Protein AF-A0A830GYY0-F1 (afdb_monomer)

Structure (mmCIF, N/CA/C/O backbone):
data_AF-A0A830GYY0-F1
#
_entry.id   AF-A0A830GYY0-F1
#
loop_
_atom_site.group_PDB
_atom_site.id
_atom_site.type_symbol
_atom_site.label_atom_id
_atom_site.label_alt_id
_atom_site.label_comp_id
_atom_site.label_asym_id
_atom_site.label_entity_id
_atom_site.label_seq_id
_atom_site.pdbx_PDB_ins_code
_atom_site.Cartn_x
_atom_site.Cartn_y
_atom_site.Cartn_z
_atom_site.occupancy
_atom_site.B_iso_or_equiv
_atom_site.auth_seq_id
_atom_site.auth_comp_id
_atom_site.auth_asym_id
_atom_site.auth_atom_id
_atom_site.pdbx_PDB_model_num
ATOM 1 N N . MET A 1 1 ? -19.602 16.810 11.989 1.00 78.62 1 MET A N 1
ATOM 2 C CA . MET A 1 1 ? -18.712 15.981 12.843 1.00 78.62 1 MET A CA 1
ATOM 3 C C . MET A 1 1 ? -18.321 14.705 12.093 1.00 78.62 1 MET A C 1
ATOM 5 O O . MET A 1 1 ? -19.197 14.089 11.498 1.00 78.62 1 MET A O 1
ATOM 9 N N . LEU A 1 2 ? -17.038 14.308 12.113 1.00 88.00 2 LEU A N 1
ATOM 10 C CA . LEU A 1 2 ? -16.521 13.123 11.389 1.00 88.00 2 LEU A CA 1
ATOM 11 C C . LEU A 1 2 ? -16.923 11.766 12.008 1.00 88.00 2 LEU A C 1
ATOM 13 O O . LEU A 1 2 ? -16.783 10.723 11.380 1.00 88.00 2 LEU A O 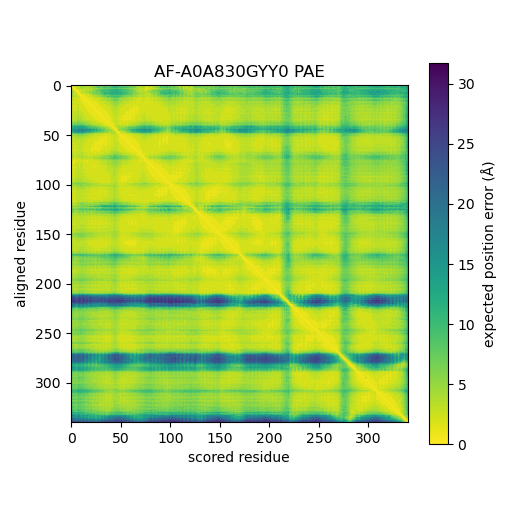1
ATOM 17 N N . GLY A 1 3 ? -17.405 11.768 13.248 1.00 90.06 3 GLY A N 1
ATOM 18 C CA . GLY A 1 3 ? -17.705 10.565 14.022 1.00 90.06 3 GLY A CA 1
ATOM 19 C C . GLY A 1 3 ? -17.609 10.845 15.518 1.00 90.06 3 GLY A C 1
ATOM 20 O O . GLY A 1 3 ? -17.394 11.999 15.911 1.00 90.06 3 GLY A O 1
ATOM 21 N N . LYS A 1 4 ? -17.771 9.797 16.325 1.00 90.62 4 LYS A N 1
ATOM 22 C CA . LYS A 1 4 ? -17.747 9.840 17.797 1.00 90.62 4 LYS A CA 1
ATOM 23 C C . LYS A 1 4 ? -16.980 8.645 18.357 1.00 90.62 4 LYS A C 1
ATOM 25 O O . LYS A 1 4 ? -16.755 7.666 17.638 1.00 90.62 4 LYS A O 1
ATOM 30 N N . SER A 1 5 ? -16.590 8.711 19.627 1.00 87.75 5 SER A N 1
ATOM 31 C CA . SER A 1 5 ? -16.028 7.536 20.297 1.00 87.75 5 SER A CA 1
ATOM 32 C C . SER A 1 5 ? -17.078 6.429 20.415 1.00 87.75 5 SER A C 1
ATOM 34 O O . SER A 1 5 ? -18.283 6.696 20.457 1.00 87.75 5 SER A O 1
ATOM 36 N N . LYS A 1 6 ? -16.640 5.168 20.480 1.00 82.94 6 LYS A N 1
ATOM 37 C CA . LYS A 1 6 ? -17.554 4.033 20.688 1.00 82.94 6 LYS A CA 1
ATOM 38 C C . LYS A 1 6 ? -18.359 4.169 21.987 1.00 82.94 6 LYS A C 1
ATOM 40 O O . LYS A 1 6 ? -19.490 3.710 22.043 1.00 82.94 6 LYS A O 1
ATOM 45 N N . GLN A 1 7 ? -17.775 4.795 23.009 1.00 84.88 7 GLN A N 1
ATOM 46 C CA . GLN A 1 7 ? -18.381 4.978 24.331 1.00 84.88 7 GLN A CA 1
ATOM 47 C C . GLN A 1 7 ? -19.471 6.062 24.338 1.00 84.88 7 GLN A C 1
ATOM 49 O O . GLN A 1 7 ? -20.377 6.012 25.160 1.00 84.88 7 GLN A O 1
ATOM 54 N N . GLU A 1 8 ? -19.412 7.015 23.406 1.00 88.38 8 GLU A N 1
ATOM 55 C CA . GLU A 1 8 ? -20.380 8.114 23.268 1.00 88.38 8 GLU A CA 1
ATOM 56 C C . GLU A 1 8 ? -21.616 7.751 22.430 1.00 88.38 8 GLU A C 1
ATOM 58 O O . GLU A 1 8 ? -22.509 8.584 22.255 1.00 88.38 8 GLU A O 1
ATOM 63 N N . LEU A 1 9 ? -21.657 6.551 21.842 1.00 88.56 9 LEU A N 1
ATOM 64 C CA . LEU A 1 9 ? -22.719 6.138 20.929 1.00 88.56 9 L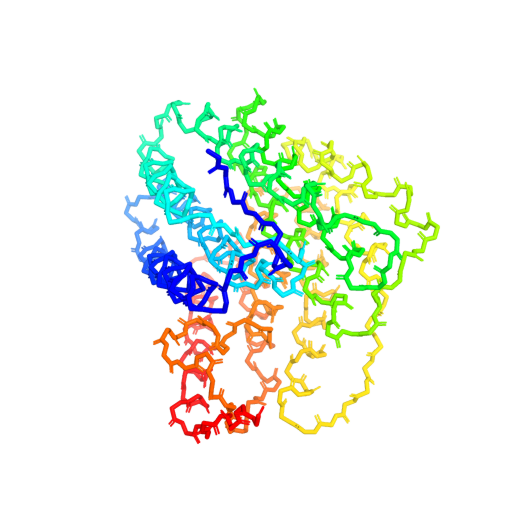EU A CA 1
ATOM 65 C C . LEU A 1 9 ? -23.646 5.108 21.581 1.00 88.56 9 LEU A C 1
ATOM 67 O O . LEU A 1 9 ? -23.166 4.069 22.041 1.00 88.56 9 LEU A O 1
ATOM 71 N N . PRO A 1 10 ? -24.974 5.325 21.542 1.00 91.69 10 PRO A N 1
ATOM 72 C CA . PRO A 1 10 ? -25.933 4.287 21.884 1.00 91.69 10 PRO A CA 1
ATOM 73 C C . PRO A 1 10 ? -25.693 3.015 21.048 1.00 91.69 10 PRO A C 1
ATOM 75 O O . PRO A 1 10 ? -25.370 3.123 19.858 1.00 91.69 10 PRO A O 1
ATOM 78 N N . PRO A 1 11 ? -25.894 1.804 21.607 1.00 89.12 11 PRO A N 1
ATOM 79 C CA . PRO A 1 11 ? -25.612 0.547 20.906 1.00 89.12 11 PRO A CA 1
ATOM 80 C C . PRO A 1 11 ? -26.292 0.420 19.534 1.00 89.12 11 PRO A C 1
ATOM 82 O O . PRO A 1 11 ? -25.682 -0.056 18.576 1.00 89.12 11 PRO A O 1
ATOM 85 N N . MET A 1 12 ? -27.536 0.893 19.417 1.00 89.06 12 MET A N 1
ATOM 86 C CA . MET A 1 12 ? -28.293 0.881 18.161 1.00 89.06 12 MET A CA 1
ATOM 87 C C . MET A 1 12 ? -27.681 1.795 17.092 1.00 89.06 12 MET A C 1
ATOM 89 O O . MET A 1 12 ? -27.550 1.394 15.934 1.00 89.06 12 MET A O 1
ATOM 93 N N . ASP A 1 13 ? -27.250 2.997 17.474 1.00 88.31 13 ASP A N 1
ATOM 94 C CA . ASP A 1 13 ? -26.624 3.948 16.551 1.00 88.31 13 ASP A CA 1
ATOM 95 C C . ASP A 1 13 ? -25.249 3.461 16.103 1.00 88.31 13 ASP A C 1
ATOM 97 O O . ASP A 1 13 ? -24.924 3.518 14.913 1.00 88.31 13 ASP A O 1
ATOM 101 N N . TYR A 1 14 ? -24.471 2.904 17.037 1.00 88.88 14 TYR A N 1
ATOM 102 C CA . TYR A 1 14 ? -23.209 2.242 16.721 1.00 88.88 14 TYR A CA 1
ATOM 103 C C . TYR A 1 14 ? -23.419 1.129 15.690 1.00 88.88 14 TYR A C 1
ATOM 105 O O . TYR A 1 14 ? -22.719 1.090 14.680 1.00 88.88 14 TYR A O 1
ATOM 113 N N . HIS A 1 15 ? -24.411 0.259 15.887 1.00 86.94 15 HIS A N 1
ATOM 114 C CA . HIS A 1 15 ? -24.700 -0.838 14.961 1.00 86.94 15 HIS A CA 1
ATOM 115 C C . HIS A 1 15 ? -25.080 -0.351 13.558 1.00 86.94 15 HIS A C 1
ATOM 117 O O . HIS A 1 15 ? -24.605 -0.886 12.552 1.00 86.94 15 HIS A O 1
ATOM 123 N N . HIS A 1 16 ? -25.902 0.697 13.468 1.00 88.81 16 HIS A N 1
ATOM 124 C CA . HIS A 1 16 ? -26.267 1.301 12.187 1.00 88.81 16 HIS A CA 1
ATOM 125 C C . HIS A 1 16 ? -25.072 1.941 11.475 1.00 88.81 16 HIS A C 1
ATOM 127 O O . HIS A 1 16 ? -24.924 1.766 10.262 1.00 88.81 16 HIS A O 1
ATOM 133 N N . HIS A 1 17 ? -24.224 2.671 12.203 1.00 90.50 17 HIS A N 1
ATOM 134 C CA . HIS A 1 17 ? -23.010 3.266 11.642 1.00 90.50 17 HIS A CA 1
ATOM 135 C C . HIS A 1 17 ? -22.019 2.190 11.199 1.00 90.50 17 HIS A C 1
ATOM 137 O O . HIS A 1 17 ? -21.510 2.263 10.083 1.00 90.50 17 HIS A O 1
ATOM 143 N N . PHE A 1 18 ? -21.839 1.143 12.006 1.00 88.81 18 PHE A N 1
ATOM 144 C CA . PHE A 1 18 ? -20.968 0.015 11.694 1.00 88.81 18 PHE A CA 1
ATOM 145 C C . PHE A 1 18 ? -21.394 -0.681 10.404 1.00 88.81 18 PHE A C 1
ATOM 147 O O . PHE A 1 18 ? -20.598 -0.827 9.480 1.00 88.81 18 PHE A O 1
ATOM 154 N N . ARG A 1 19 ? -22.676 -1.056 10.289 1.00 88.75 19 ARG A N 1
ATOM 155 C CA . ARG A 1 19 ? -23.202 -1.677 9.064 1.00 88.75 19 ARG A CA 1
ATOM 156 C C . ARG A 1 19 ? -22.973 -0.793 7.842 1.00 88.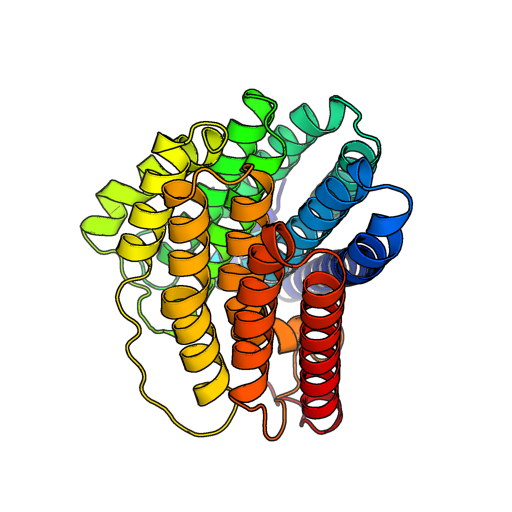75 19 ARG A C 1
ATOM 158 O O . ARG A 1 19 ? -22.571 -1.301 6.799 1.00 88.75 19 ARG A O 1
ATOM 165 N N . PHE A 1 20 ? -23.219 0.510 7.964 1.00 90.94 20 PHE A N 1
ATOM 166 C CA . PHE A 1 20 ? -23.038 1.449 6.861 1.00 90.94 20 PHE A CA 1
ATOM 167 C C . PHE A 1 20 ? -21.568 1.565 6.434 1.00 90.94 20 PHE A C 1
ATOM 169 O O . PHE A 1 20 ? -21.253 1.416 5.256 1.00 90.94 20 PHE A O 1
ATOM 176 N N . GLN A 1 21 ? -20.663 1.748 7.392 1.00 91.00 21 GLN A N 1
ATOM 177 C CA . GLN A 1 21 ? -19.219 1.787 7.171 1.00 91.00 21 GLN A CA 1
ATOM 178 C C . GLN A 1 21 ? -18.718 0.498 6.497 1.00 91.00 21 GLN A C 1
ATOM 180 O O . GLN A 1 21 ? -17.964 0.575 5.529 1.00 91.00 21 GLN A O 1
ATOM 185 N N . ILE A 1 22 ? -19.188 -0.678 6.929 1.00 88.94 22 ILE A N 1
ATOM 186 C CA . ILE A 1 22 ? -18.853 -1.957 6.283 1.00 88.94 22 ILE A CA 1
ATOM 187 C C . ILE A 1 22 ? -19.336 -1.999 4.828 1.00 88.94 22 ILE A C 1
ATOM 189 O O . ILE A 1 22 ? -18.598 -2.463 3.961 1.00 88.94 22 ILE A O 1
ATOM 193 N N . ARG A 1 23 ? -20.540 -1.497 4.522 1.00 89.62 23 ARG A N 1
ATOM 194 C CA . ARG A 1 23 ? -21.036 -1.420 3.134 1.00 89.62 23 ARG A CA 1
ATOM 195 C C . ARG A 1 23 ? -20.172 -0.507 2.269 1.00 89.62 23 ARG A C 1
ATOM 197 O O . ARG A 1 23 ? -19.865 -0.867 1.137 1.00 89.62 23 ARG A O 1
ATOM 204 N N . VAL A 1 24 ? -19.747 0.631 2.811 1.00 91.75 24 VAL A N 1
ATOM 205 C CA . VAL A 1 24 ? -18.837 1.556 2.125 1.00 91.75 24 VAL A CA 1
ATOM 206 C C . VAL A 1 24 ? -17.487 0.892 1.845 1.00 91.75 24 VAL A C 1
ATOM 208 O O . VAL A 1 24 ? -17.019 0.922 0.708 1.00 91.75 24 VAL A O 1
ATOM 211 N N . SER A 1 25 ? -16.903 0.210 2.833 1.00 91.56 25 SER A N 1
ATOM 212 C CA . SER A 1 25 ? -15.684 -0.580 2.635 1.00 91.56 25 SER A CA 1
ATOM 213 C C . SER A 1 25 ? -15.851 -1.651 1.559 1.00 91.56 25 SER A C 1
ATOM 215 O O . SER A 1 25 ? -14.988 -1.789 0.701 1.00 91.56 25 SER A O 1
ATOM 217 N N . GLN A 1 26 ? -16.964 -2.390 1.565 1.00 87.81 26 GLN A N 1
ATOM 218 C CA . GLN A 1 26 ? -17.245 -3.404 0.544 1.00 87.81 26 GLN A CA 1
ATOM 219 C C . GLN A 1 26 ? -17.333 -2.802 -0.861 1.00 87.81 26 GLN A C 1
ATOM 221 O O . GLN A 1 26 ? -16.826 -3.407 -1.800 1.00 87.81 26 GLN A O 1
ATOM 226 N N . ALA A 1 27 ? -17.937 -1.621 -1.013 1.00 90.06 27 ALA A N 1
ATOM 227 C CA . ALA A 1 27 ? -17.993 -0.928 -2.298 1.00 90.06 27 ALA A CA 1
ATOM 228 C C . ALA A 1 27 ? -16.588 -0.550 -2.798 1.00 90.06 27 ALA A C 1
ATOM 230 O O . ALA A 1 27 ? -16.261 -0.826 -3.949 1.00 90.06 27 ALA A O 1
ATOM 231 N N . MET A 1 28 ? -15.733 -0.002 -1.926 1.00 92.69 28 MET A N 1
ATOM 232 C CA . MET A 1 28 ? -14.336 0.305 -2.268 1.00 92.69 28 MET A CA 1
ATOM 233 C C . MET A 1 28 ? -13.558 -0.947 -2.684 1.00 92.69 28 MET A C 1
ATOM 235 O O . MET A 1 28 ? -12.830 -0.909 -3.670 1.00 92.69 28 MET A O 1
ATOM 239 N N . LEU A 1 29 ? -13.749 -2.061 -1.971 1.00 89.44 29 LEU A N 1
ATOM 240 C CA . LEU A 1 29 ? -13.106 -3.340 -2.285 1.00 89.44 29 LEU A CA 1
ATOM 241 C C . LEU A 1 29 ? -13.572 -3.902 -3.633 1.00 89.44 29 LEU A C 1
ATOM 243 O O . LEU A 1 29 ? -12.736 -4.338 -4.419 1.00 89.44 29 LEU A O 1
ATOM 247 N N . TRP A 1 30 ? -14.876 -3.861 -3.928 1.00 86.50 30 TRP A N 1
ATOM 248 C CA . TRP A 1 30 ? -15.417 -4.302 -5.220 1.00 86.50 30 TRP A CA 1
ATOM 249 C C . TRP A 1 30 ? -14.863 -3.490 -6.384 1.00 86.50 30 TRP A C 1
ATOM 251 O O . TRP A 1 30 ? -14.464 -4.056 -7.399 1.00 86.50 30 TRP A O 1
ATOM 261 N N . ILE A 1 31 ? -14.831 -2.168 -6.231 1.00 91.50 31 ILE A N 1
ATOM 262 C CA . ILE A 1 31 ? -14.324 -1.275 -7.271 1.00 91.50 31 ILE A CA 1
ATOM 263 C C . ILE A 1 31 ? -12.816 -1.480 -7.429 1.00 91.50 31 ILE A C 1
ATOM 265 O O . ILE A 1 31 ? -12.348 -1.651 -8.549 1.00 91.50 31 ILE A O 1
ATOM 269 N N . GLY A 1 32 ? -12.065 -1.565 -6.327 1.00 92.06 32 GLY A N 1
ATOM 270 C CA . GLY A 1 32 ? -10.637 -1.878 -6.359 1.00 92.06 32 GLY A CA 1
ATOM 271 C C . GLY A 1 32 ? -10.340 -3.206 -7.064 1.00 92.06 32 GLY A C 1
ATOM 272 O O . GLY A 1 32 ? -9.454 -3.258 -7.911 1.00 92.06 32 GLY A O 1
ATOM 273 N N . LEU A 1 33 ? -11.123 -4.257 -6.794 1.00 87.19 33 LEU A N 1
ATOM 274 C CA . LEU A 1 33 ? -11.011 -5.543 -7.488 1.00 87.19 33 LEU A CA 1
ATOM 275 C C . LEU A 1 33 ? -11.301 -5.415 -8.989 1.00 87.19 33 LEU A C 1
ATOM 277 O O . LEU A 1 33 ? -10.544 -5.944 -9.800 1.00 87.19 33 LEU A O 1
ATOM 281 N N . ALA A 1 34 ? -12.370 -4.709 -9.365 1.00 89.19 34 ALA A N 1
ATOM 282 C CA . ALA A 1 34 ? -12.704 -4.487 -10.768 1.00 89.19 34 ALA A CA 1
ATOM 283 C C . ALA A 1 34 ? -11.560 -3.766 -11.497 1.00 89.19 34 ALA A C 1
ATOM 285 O O . ALA A 1 34 ? -11.131 -4.213 -12.559 1.00 89.19 34 ALA A O 1
ATOM 286 N N . LEU A 1 35 ? -10.997 -2.716 -10.892 1.00 92.62 35 LEU A N 1
ATOM 287 C CA . LEU A 1 35 ? -9.849 -1.992 -11.441 1.00 92.62 35 LEU A CA 1
ATOM 288 C C . LEU A 1 35 ? -8.585 -2.864 -11.511 1.00 92.62 35 LEU A C 1
ATOM 290 O O . LEU A 1 35 ? -7.849 -2.771 -12.487 1.00 92.62 35 LEU A O 1
ATOM 294 N N . ALA A 1 36 ? -8.349 -3.751 -10.540 1.00 88.81 36 ALA A N 1
ATOM 295 C CA . ALA A 1 36 ? -7.215 -4.680 -10.563 1.00 88.81 36 ALA A CA 1
ATOM 296 C C . ALA A 1 36 ? -7.312 -5.734 -11.683 1.00 88.81 36 ALA A C 1
ATOM 298 O O . ALA A 1 36 ? -6.286 -6.252 -12.118 1.00 88.81 36 ALA A O 1
ATOM 299 N N . ILE A 1 37 ? -8.524 -6.050 -12.156 1.00 84.75 37 ILE A N 1
ATOM 300 C CA . ILE A 1 37 ? -8.760 -6.935 -13.311 1.00 84.75 37 ILE A CA 1
ATOM 301 C C . ILE A 1 37 ? -8.665 -6.147 -14.623 1.00 84.75 37 ILE A C 1
ATOM 303 O O . ILE A 1 37 ? -8.039 -6.600 -15.581 1.00 84.75 37 ILE A O 1
ATOM 307 N N . ILE A 1 38 ? -9.278 -4.963 -14.664 1.00 87.44 38 ILE A N 1
ATOM 308 C CA . ILE A 1 38 ? -9.330 -4.104 -15.852 1.00 87.44 38 ILE A CA 1
ATOM 309 C C . ILE A 1 38 ? -7.943 -3.539 -16.185 1.00 87.44 38 ILE A C 1
ATOM 311 O O . ILE A 1 38 ? -7.554 -3.532 -17.348 1.00 87.44 38 ILE A O 1
ATOM 315 N N . GLY A 1 39 ? -7.172 -3.107 -15.185 1.00 88.88 39 GLY A N 1
ATOM 316 C CA . GLY A 1 39 ? -5.868 -2.468 -15.368 1.00 88.88 39 GLY A CA 1
ATOM 317 C C . GLY A 1 39 ? -4.899 -3.289 -16.227 1.00 88.88 39 GLY A C 1
ATOM 318 O O . GLY A 1 39 ? -4.386 -2.753 -17.213 1.00 88.88 39 GLY A O 1
ATOM 319 N N . PRO A 1 40 ? -4.639 -4.573 -15.920 1.00 83.38 40 PRO A N 1
ATOM 320 C CA . PRO A 1 40 ? -3.810 -5.436 -16.758 1.00 83.38 40 PRO A CA 1
ATOM 321 C C . PRO A 1 40 ? -4.440 -5.710 -18.128 1.00 83.38 40 PRO A C 1
ATOM 323 O O . PRO A 1 40 ? -3.740 -5.663 -19.130 1.00 83.38 40 PRO A O 1
ATOM 326 N N . ALA A 1 41 ? -5.760 -5.916 -18.206 1.00 82.00 41 ALA A N 1
ATOM 327 C CA . ALA A 1 41 ? -6.448 -6.144 -19.483 1.00 82.00 41 ALA A CA 1
ATOM 328 C C . ALA A 1 41 ? -6.363 -4.934 -20.436 1.00 82.00 41 ALA A C 1
ATOM 330 O O . ALA A 1 41 ? -6.354 -5.097 -21.654 1.00 82.00 41 ALA A O 1
ATOM 331 N N . MET A 1 42 ? -6.269 -3.719 -19.888 1.00 80.00 42 MET A N 1
ATOM 332 C CA . MET A 1 42 ? -6.099 -2.482 -20.652 1.00 80.00 42 MET A CA 1
ATOM 333 C C . MET A 1 42 ? -4.650 -2.207 -21.065 1.00 80.00 42 MET A C 1
ATOM 335 O O . MET A 1 42 ? -4.433 -1.374 -21.946 1.00 80.00 42 MET A O 1
ATOM 339 N N . SER A 1 43 ? -3.651 -2.860 -20.460 1.00 78.88 43 SER A N 1
ATOM 340 C CA . SER A 1 43 ? -2.241 -2.524 -20.694 1.00 78.88 43 SER A CA 1
ATOM 341 C C . SER A 1 43 ? -1.776 -2.633 -22.155 1.00 78.88 43 SER A C 1
ATOM 343 O O . SER A 1 43 ? -0.963 -1.789 -22.535 1.00 78.88 43 SER A O 1
ATOM 345 N N . PRO A 1 44 ? -2.274 -3.572 -22.993 1.00 73.62 44 PRO A N 1
ATOM 346 C CA . PRO A 1 44 ? -1.886 -3.643 -24.406 1.00 73.62 44 PRO A CA 1
ATOM 347 C C . PRO A 1 44 ? -2.371 -2.447 -25.234 1.00 73.62 44 PRO A C 1
ATOM 349 O O . PRO A 1 44 ? -1.775 -2.120 -26.253 1.00 73.62 44 PRO A O 1
ATOM 352 N N . PHE A 1 45 ? -3.450 -1.790 -24.799 1.00 75.38 45 PHE A N 1
ATOM 353 C CA . PHE A 1 45 ? -4.119 -0.731 -25.559 1.00 75.38 45 PHE A CA 1
ATOM 354 C C . PHE A 1 45 ? -3.844 0.665 -24.983 1.00 75.38 45 PHE A C 1
ATOM 356 O O . PHE A 1 45 ? -3.777 1.640 -25.726 1.00 75.38 45 PHE A O 1
ATOM 363 N N . PHE A 1 46 ? -3.661 0.771 -23.660 1.00 80.25 46 PHE A N 1
ATOM 364 C CA . PHE A 1 46 ? -3.531 2.039 -22.937 1.00 80.25 46 PHE A CA 1
ATOM 365 C C . PHE A 1 46 ? -2.500 1.945 -21.803 1.00 80.25 46 PHE A C 1
ATOM 367 O O . PHE A 1 46 ? -2.833 2.045 -20.618 1.00 80.25 46 PHE A O 1
ATOM 374 N N . TYR A 1 47 ? -1.221 1.793 -22.157 1.00 71.94 47 TYR A N 1
ATOM 375 C CA . TYR A 1 47 ? -0.126 1.659 -21.183 1.00 71.94 47 TYR A CA 1
ATOM 376 C C . TYR A 1 47 ? -0.069 2.810 -20.160 1.00 71.94 47 TYR A C 1
ATOM 378 O O . TYR A 1 47 ? 0.173 2.583 -18.975 1.00 71.94 47 TYR A O 1
ATOM 386 N N . ALA A 1 48 ? -0.358 4.043 -20.590 1.00 72.50 48 ALA A N 1
ATOM 387 C CA . ALA A 1 48 ? -0.374 5.213 -19.708 1.00 72.50 48 ALA A CA 1
ATOM 388 C C . ALA A 1 48 ? -1.455 5.125 -18.612 1.00 72.50 48 ALA A C 1
ATOM 390 O O . ALA A 1 48 ? -1.239 5.584 -17.492 1.00 72.50 48 ALA A O 1
ATOM 391 N N . VAL A 1 49 ? -2.597 4.498 -18.911 1.00 85.69 49 VAL A N 1
ATOM 392 C CA . VAL A 1 49 ? -3.745 4.390 -17.995 1.00 85.69 49 VAL A CA 1
ATOM 393 C C . VAL A 1 49 ? -3.607 3.186 -17.062 1.00 85.69 49 VAL A C 1
ATOM 395 O O . VAL A 1 49 ? -4.100 3.231 -15.933 1.00 85.69 49 VAL A O 1
ATOM 398 N N . HIS A 1 50 ? -2.891 2.135 -17.484 1.00 89.62 50 HIS A N 1
ATOM 399 C CA . HIS A 1 50 ? -2.622 0.944 -16.671 1.00 89.62 50 HIS A CA 1
ATOM 400 C C . HIS A 1 50 ? -2.079 1.307 -15.282 1.00 89.62 50 HIS A C 1
ATOM 402 O O . HIS A 1 50 ? -2.640 0.895 -14.268 1.00 89.62 50 HIS A O 1
ATOM 408 N N . GLY A 1 51 ? -1.030 2.133 -15.232 1.00 88.94 51 GLY A N 1
ATOM 409 C CA . GLY A 1 51 ? -0.386 2.550 -13.987 1.00 88.94 51 GLY A CA 1
ATOM 410 C C . GLY A 1 51 ? -1.338 3.210 -12.994 1.00 88.94 51 GLY A C 1
ATOM 411 O O . GLY A 1 51 ? -1.468 2.766 -11.853 1.00 88.94 51 GLY A O 1
ATOM 412 N N . SER A 1 52 ? -2.046 4.238 -13.458 1.00 92.44 52 SER A N 1
ATOM 413 C CA . SER A 1 52 ? -3.037 4.975 -12.670 1.00 92.44 52 SER A CA 1
ATOM 414 C C . SER A 1 52 ? -4.198 4.089 -12.220 1.00 92.44 52 SER A C 1
ATOM 416 O O . SER A 1 52 ? -4.667 4.214 -11.090 1.00 92.44 52 SER A O 1
ATOM 418 N N . THR A 1 53 ? -4.627 3.153 -13.070 1.00 94.38 53 THR A N 1
ATOM 419 C CA . THR A 1 53 ? -5.687 2.185 -12.750 1.00 94.38 53 THR A CA 1
ATOM 420 C C . THR A 1 53 ? -5.247 1.230 -11.644 1.00 94.38 53 THR A C 1
ATOM 422 O O . THR A 1 53 ? -5.988 1.022 -10.684 1.00 94.38 53 THR A O 1
ATOM 425 N N . MET A 1 54 ? -4.026 0.692 -11.727 1.00 93.31 54 MET A N 1
ATOM 426 C CA . MET A 1 54 ? -3.477 -0.202 -10.704 1.00 93.31 54 MET A CA 1
ATOM 427 C C . MET A 1 54 ? -3.238 0.521 -9.375 1.00 93.31 54 MET A C 1
ATOM 429 O O . MET A 1 54 ? -3.525 -0.039 -8.319 1.00 93.31 54 MET A O 1
ATOM 433 N N . LEU A 1 55 ? -2.769 1.772 -9.401 1.00 94.25 55 LEU A N 1
ATOM 434 C CA . LEU A 1 55 ? -2.634 2.588 -8.190 1.00 94.25 55 LEU A CA 1
ATOM 435 C C . LEU A 1 55 ? -3.994 2.865 -7.545 1.00 94.25 55 LEU A C 1
ATOM 437 O O . LEU A 1 55 ? -4.155 2.637 -6.348 1.00 94.25 55 LEU A O 1
ATOM 441 N N . ALA A 1 56 ? -4.995 3.272 -8.333 1.00 95.69 56 ALA A N 1
ATOM 442 C CA . ALA A 1 56 ? -6.355 3.453 -7.834 1.00 95.69 56 ALA A CA 1
ATOM 443 C C . ALA A 1 56 ? -6.912 2.152 -7.236 1.00 95.69 56 ALA A C 1
ATOM 445 O O . ALA A 1 56 ? -7.489 2.178 -6.148 1.00 95.69 56 ALA A O 1
ATOM 446 N N . ALA A 1 57 ? -6.683 1.012 -7.896 1.00 94.38 57 ALA A N 1
ATOM 447 C CA . ALA A 1 57 ? -7.079 -0.303 -7.405 1.00 94.38 57 ALA A CA 1
ATOM 448 C C . ALA A 1 57 ? -6.466 -0.616 -6.031 1.00 94.38 57 ALA A C 1
ATOM 450 O O . ALA A 1 57 ? -7.193 -0.961 -5.097 1.00 94.38 57 ALA A O 1
ATOM 451 N N . LEU A 1 58 ? -5.146 -0.454 -5.889 1.00 93.88 58 LEU A N 1
ATOM 452 C CA . LEU A 1 58 ? -4.420 -0.723 -4.645 1.00 93.88 58 LEU A CA 1
ATOM 453 C C . LEU A 1 58 ? -4.845 0.220 -3.513 1.00 93.88 58 LEU A C 1
ATOM 455 O O . LEU A 1 58 ? -5.100 -0.243 -2.398 1.00 93.88 58 LEU A O 1
ATOM 459 N N . THR A 1 59 ? -4.965 1.520 -3.782 1.00 95.50 59 THR A N 1
ATOM 460 C CA . THR A 1 59 ? -5.383 2.501 -2.771 1.00 95.50 59 THR A CA 1
ATOM 461 C C . THR A 1 59 ? -6.816 2.248 -2.323 1.00 95.50 59 THR A C 1
ATOM 463 O O . THR A 1 59 ? -7.062 2.188 -1.120 1.00 95.50 59 THR A O 1
ATOM 466 N N . LEU A 1 60 ? -7.758 2.024 -3.248 1.00 95.12 60 LEU A N 1
ATOM 467 C CA . LEU A 1 60 ? -9.144 1.684 -2.901 1.00 95.12 60 LEU A CA 1
ATOM 468 C C . LEU A 1 60 ? -9.233 0.382 -2.114 1.00 95.12 60 LEU A C 1
ATOM 470 O O . LEU A 1 60 ? -10.005 0.297 -1.157 1.00 95.12 60 LEU A O 1
ATOM 474 N N . PHE A 1 61 ? -8.423 -0.610 -2.481 1.00 91.81 61 PHE A N 1
ATOM 475 C CA . PHE A 1 61 ? -8.360 -1.869 -1.764 1.00 91.81 61 PHE A CA 1
ATOM 476 C C . PHE A 1 61 ? -7.915 -1.655 -0.314 1.00 91.81 61 PHE A C 1
ATOM 478 O O . PHE A 1 61 ? -8.672 -1.955 0.611 1.00 91.81 61 PHE A O 1
ATOM 485 N N . TYR A 1 62 ? -6.733 -1.074 -0.095 1.00 92.50 62 TYR A N 1
ATOM 486 C CA . TYR A 1 62 ? -6.213 -0.859 1.257 1.00 92.50 62 TYR A CA 1
ATOM 487 C C . TYR A 1 62 ? -7.062 0.125 2.062 1.00 92.50 62 TYR A C 1
ATOM 489 O O . TYR A 1 62 ? -7.270 -0.102 3.254 1.00 92.50 62 TYR A O 1
ATOM 497 N N . MET A 1 63 ? -7.641 1.147 1.426 1.00 93.62 63 MET A N 1
ATOM 498 C CA . MET A 1 63 ? -8.640 1.999 2.067 1.00 93.62 63 MET A CA 1
ATOM 499 C C . MET A 1 63 ? -9.848 1.181 2.512 1.00 93.62 63 MET A C 1
ATOM 501 O O . MET A 1 63 ? -10.237 1.278 3.669 1.00 93.62 63 MET A O 1
ATOM 505 N N . GLY A 1 64 ? -10.403 0.317 1.663 1.00 92.38 64 GLY A N 1
ATOM 506 C CA . GLY A 1 64 ? -11.515 -0.561 2.023 1.00 92.38 64 GLY A CA 1
ATOM 507 C C . GLY A 1 64 ? -11.202 -1.454 3.230 1.00 92.38 64 GLY A C 1
ATOM 508 O O . GLY A 1 64 ? -11.997 -1.499 4.177 1.00 92.38 64 GLY A O 1
ATOM 509 N N . ILE A 1 65 ? -10.026 -2.098 3.233 1.00 89.50 65 ILE A N 1
ATOM 510 C CA . ILE A 1 65 ? -9.539 -2.945 4.335 1.00 89.50 65 ILE A CA 1
ATOM 511 C C . ILE A 1 65 ? -9.409 -2.133 5.628 1.00 89.50 65 ILE A C 1
ATOM 513 O O . ILE A 1 65 ? -10.102 -2.428 6.607 1.00 89.50 65 ILE A O 1
ATOM 517 N N . MET A 1 66 ? -8.585 -1.080 5.623 1.00 91.06 66 MET A N 1
ATOM 518 C CA . MET A 1 66 ? -8.315 -0.270 6.815 1.00 91.06 66 MET A CA 1
ATOM 519 C C . MET A 1 66 ? -9.585 0.412 7.325 1.00 91.06 66 MET A C 1
ATOM 521 O O . MET A 1 66 ? -9.823 0.473 8.535 1.00 91.06 66 MET A O 1
ATOM 525 N N . TYR A 1 67 ? -10.444 0.877 6.414 1.00 91.56 67 TYR A N 1
ATOM 526 C CA . TYR A 1 67 ? -11.704 1.514 6.769 1.00 91.56 67 TYR A CA 1
ATOM 527 C C . TYR A 1 67 ? -12.643 0.525 7.442 1.00 91.56 67 TYR A C 1
ATOM 529 O O . TYR A 1 67 ? -13.249 0.896 8.438 1.00 91.56 67 TYR A O 1
ATOM 537 N N . SER A 1 68 ? -12.714 -0.735 6.994 1.00 88.62 68 SER A N 1
ATOM 538 C CA . SER A 1 68 ? -13.615 -1.748 7.574 1.00 88.62 68 SER A CA 1
ATOM 539 C C . SER A 1 68 ? -13.271 -2.089 9.027 1.00 88.62 68 SER A C 1
ATOM 541 O O . SER A 1 68 ? -14.155 -2.368 9.838 1.00 88.62 68 SER A O 1
ATOM 543 N N . GLN A 1 69 ? -11.989 -1.998 9.374 1.00 86.81 69 GLN A N 1
ATOM 544 C CA . GLN A 1 69 ? -11.471 -2.339 10.695 1.00 86.81 69 GLN A CA 1
ATOM 545 C C . GLN A 1 69 ? -11.314 -1.116 11.607 1.00 86.81 69 GLN A C 1
ATOM 547 O O . GLN A 1 69 ? -10.990 -1.270 12.786 1.00 86.81 69 GLN A O 1
ATOM 552 N N . HIS A 1 70 ? -11.574 0.091 11.090 1.00 89.12 70 HIS A N 1
ATOM 553 C CA . HIS A 1 70 ? -11.287 1.346 11.776 1.00 89.12 70 HIS A CA 1
ATOM 554 C C . HIS A 1 70 ? -11.845 1.391 13.213 1.00 89.12 70 HIS A C 1
ATOM 556 O O . HIS A 1 70 ? -11.034 1.536 14.126 1.00 89.12 70 HIS A O 1
ATOM 562 N N . PRO A 1 71 ? -13.142 1.132 13.497 1.00 86.94 71 PRO A N 1
ATOM 563 C CA . PRO A 1 71 ? -13.644 1.200 14.873 1.00 86.94 71 PRO A CA 1
ATOM 564 C C . PRO A 1 71 ? -13.018 0.174 15.818 1.00 86.94 71 PRO A C 1
ATOM 566 O O . PRO A 1 71 ? -12.908 0.433 17.015 1.00 86.94 71 PRO A O 1
ATOM 569 N N . GLY A 1 72 ? -12.616 -0.989 15.295 1.00 84.06 72 GLY A N 1
ATOM 570 C CA . GLY A 1 72 ? -11.948 -2.028 16.076 1.00 84.06 72 GLY A CA 1
ATOM 571 C C . GLY A 1 72 ? -10.530 -1.634 16.486 1.00 84.06 72 GLY A C 1
ATOM 572 O O . GLY A 1 72 ? -10.051 -2.073 17.528 1.00 84.06 72 GLY A O 1
ATOM 573 N N . PHE A 1 73 ? -9.873 -0.777 15.700 1.00 83.56 73 PHE A N 1
ATOM 574 C CA . PHE A 1 73 ? -8.486 -0.373 15.923 1.00 83.56 73 PHE A CA 1
ATOM 575 C C . PHE A 1 73 ? -8.318 1.053 16.430 1.00 83.56 73 PHE A C 1
ATOM 577 O O . PHE A 1 73 ? -7.221 1.379 16.872 1.00 83.56 73 PHE A O 1
ATOM 584 N N . THR A 1 74 ? -9.346 1.899 16.379 1.00 86.44 74 THR A N 1
ATOM 585 C CA . THR A 1 74 ? -9.251 3.304 16.803 1.00 86.44 74 THR A CA 1
ATOM 586 C C . THR A 1 74 ? -10.228 3.692 17.900 1.00 86.44 74 THR A C 1
ATOM 588 O O . THR A 1 74 ? -10.191 4.829 18.352 1.00 86.44 74 THR A O 1
ATOM 591 N N . ASN A 1 75 ? -11.127 2.788 18.313 1.00 86.25 75 ASN A N 1
ATOM 592 C CA . ASN A 1 75 ? -12.243 3.092 19.220 1.00 86.25 75 ASN A CA 1
ATOM 593 C C . ASN A 1 75 ? -13.129 4.270 18.749 1.00 86.25 75 ASN A C 1
ATOM 595 O O . ASN A 1 75 ? -13.941 4.801 19.509 1.00 86.25 75 ASN A O 1
ATOM 599 N N . PHE A 1 76 ? -13.005 4.660 17.479 1.00 90.94 76 PHE A N 1
ATOM 600 C CA . PHE A 1 76 ? -13.720 5.761 16.859 1.00 90.94 76 PHE A CA 1
ATOM 601 C C . PHE A 1 76 ? -14.658 5.209 15.792 1.00 90.94 76 PHE A C 1
ATOM 603 O O . PHE A 1 76 ? -14.244 4.469 14.900 1.00 90.94 76 PHE A O 1
ATOM 610 N N . MET A 1 77 ? -15.935 5.565 15.880 1.00 93.56 77 MET A N 1
ATOM 611 C CA . MET A 1 77 ? -16.937 5.188 14.893 1.00 93.56 77 MET A CA 1
ATOM 612 C C . MET A 1 77 ? -17.169 6.361 13.930 1.00 93.56 77 MET A C 1
ATOM 614 O O . MET A 1 77 ? -17.667 7.410 14.365 1.00 93.56 77 MET A O 1
ATOM 618 N N . PRO A 1 78 ? -16.851 6.203 12.631 1.00 93.00 78 PRO A N 1
ATOM 619 C CA . PRO A 1 78 ? -17.181 7.197 11.619 1.00 93.00 78 PRO A CA 1
ATOM 620 C C . PRO A 1 78 ? -18.690 7.461 11.554 1.00 93.00 78 PRO A C 1
ATOM 622 O O . PRO A 1 78 ? -19.504 6.548 11.701 1.00 93.00 78 PRO A O 1
ATOM 625 N N . SER A 1 79 ? -19.083 8.712 11.310 1.00 92.88 79 SER A N 1
ATOM 626 C CA . SER A 1 79 ? -20.480 9.019 10.982 1.00 92.88 79 SER A CA 1
ATOM 627 C C . SER A 1 79 ? -20.812 8.560 9.558 1.00 92.88 79 SER A C 1
ATOM 629 O O . SER A 1 79 ? -19.931 8.498 8.698 1.00 92.88 79 SER A O 1
ATOM 631 N N . LYS A 1 80 ? -22.097 8.307 9.268 1.00 92.94 80 LYS A N 1
ATOM 632 C CA . LYS A 1 80 ? -22.546 7.946 7.907 1.00 92.94 80 LYS A CA 1
ATOM 633 C C . LYS A 1 80 ? -22.098 8.978 6.869 1.00 92.94 80 LYS A C 1
ATOM 635 O O . LYS A 1 80 ? -21.625 8.615 5.799 1.00 92.94 80 LYS A O 1
ATOM 640 N N . GLN A 1 81 ? -22.204 10.263 7.207 1.00 93.94 81 GLN A N 1
ATOM 641 C CA . GLN A 1 81 ? -21.795 11.362 6.335 1.00 93.94 81 GLN A CA 1
ATOM 642 C C . GLN A 1 81 ? -20.285 11.348 6.078 1.00 93.94 81 GLN A C 1
ATOM 644 O O . GLN A 1 81 ? -19.871 11.562 4.944 1.00 93.94 81 GLN A O 1
ATOM 649 N N . ALA A 1 82 ? -19.463 11.049 7.090 1.00 93.25 82 ALA A N 1
ATOM 650 C CA . ALA A 1 82 ? -18.019 10.921 6.902 1.00 93.25 82 ALA A CA 1
ATOM 651 C C . ALA A 1 82 ? -17.661 9.733 5.996 1.00 93.25 82 ALA A C 1
ATOM 653 O O . ALA A 1 82 ? -16.778 9.858 5.150 1.00 93.25 82 ALA A O 1
ATOM 654 N N . SER A 1 83 ? -18.370 8.606 6.125 1.00 94.69 83 SER A N 1
ATOM 655 C CA . SER A 1 83 ? -18.204 7.454 5.232 1.00 94.69 83 SER A CA 1
ATOM 656 C C . SER A 1 83 ? -18.589 7.772 3.787 1.00 94.69 83 SER A C 1
ATOM 658 O O . SER A 1 83 ? -17.831 7.432 2.883 1.00 94.69 83 SER A O 1
ATOM 660 N N . ILE A 1 84 ? -19.715 8.462 3.559 1.00 95.00 84 ILE A N 1
ATOM 661 C CA . ILE A 1 84 ? -20.114 8.917 2.215 1.00 95.00 84 ILE A CA 1
ATOM 662 C C . ILE A 1 84 ? -19.060 9.865 1.648 1.00 95.00 84 ILE A C 1
ATOM 664 O O . ILE A 1 84 ? -18.622 9.677 0.521 1.00 95.00 84 ILE A O 1
ATOM 668 N N . LEU A 1 85 ? -18.622 10.850 2.434 1.00 95.38 85 LEU A N 1
ATOM 669 C CA . LEU A 1 85 ? -17.637 11.835 1.999 1.00 95.38 85 LEU A CA 1
ATOM 670 C C . LEU A 1 85 ? -16.328 11.170 1.557 1.00 95.38 85 LEU A C 1
ATOM 672 O O . LEU A 1 85 ? -15.873 11.423 0.447 1.00 95.38 85 LEU A O 1
ATOM 676 N N . ILE A 1 86 ? -15.747 10.298 2.388 1.00 94.69 86 ILE A N 1
ATOM 677 C CA . ILE A 1 86 ? -14.507 9.586 2.042 1.00 94.69 86 ILE A CA 1
ATOM 678 C C . ILE A 1 86 ? -14.704 8.720 0.796 1.00 94.69 86 ILE A C 1
ATOM 680 O O . ILE A 1 86 ? -13.848 8.729 -0.084 1.00 94.69 86 ILE A O 1
ATOM 684 N N . ALA A 1 87 ? -15.822 7.996 0.702 1.00 94.75 87 ALA A N 1
ATOM 685 C CA . ALA A 1 87 ? -16.113 7.164 -0.459 1.00 94.75 87 ALA A CA 1
ATOM 686 C C . ALA A 1 87 ? -16.197 7.990 -1.740 1.00 94.75 87 ALA A C 1
ATOM 688 O O . ALA A 1 87 ? -15.491 7.696 -2.698 1.00 94.75 87 ALA A O 1
ATOM 689 N N . SER A 1 88 ? -17.000 9.051 -1.740 1.00 96.19 88 SER A N 1
ATOM 690 C CA . SER A 1 88 ? -17.165 9.927 -2.898 1.00 96.19 88 SER A CA 1
ATOM 691 C C . SER A 1 88 ? -15.849 10.583 -3.307 1.00 96.19 88 SER A C 1
ATOM 693 O O . SER A 1 88 ? -15.534 10.613 -4.494 1.00 96.19 88 SER A O 1
ATOM 695 N N . LEU A 1 89 ? -15.055 11.056 -2.338 1.00 96.88 89 LEU A N 1
ATOM 696 C CA . LEU A 1 89 ? -13.745 11.644 -2.611 1.00 96.88 89 LEU A CA 1
ATOM 697 C C . LEU A 1 89 ? -12.785 10.633 -3.237 1.00 96.88 89 LEU A C 1
ATOM 699 O O . LEU A 1 89 ? -12.132 10.969 -4.216 1.00 96.88 89 LEU A O 1
ATOM 703 N N . LEU A 1 90 ? -12.722 9.404 -2.718 1.00 96.62 90 LEU A N 1
ATOM 704 C CA . LEU A 1 90 ? -11.872 8.348 -3.269 1.00 96.62 90 LEU A CA 1
ATOM 705 C C . LEU A 1 90 ? -12.322 7.896 -4.664 1.00 96.62 90 LEU A C 1
ATOM 707 O O . LEU A 1 90 ? -11.477 7.666 -5.524 1.00 96.62 90 LEU A O 1
ATOM 711 N N . MET A 1 91 ? -13.630 7.794 -4.916 1.00 95.81 91 MET A N 1
ATOM 712 C CA . MET A 1 91 ? -14.143 7.432 -6.245 1.00 95.81 91 MET A CA 1
ATOM 713 C C . MET A 1 91 ? -13.840 8.516 -7.278 1.00 95.81 91 MET A C 1
ATOM 715 O O . MET A 1 91 ? -13.331 8.218 -8.359 1.00 95.81 91 MET A O 1
ATOM 719 N N . LEU A 1 92 ? -14.100 9.778 -6.930 1.00 97.56 92 LEU A N 1
ATOM 720 C CA . LEU A 1 92 ? -13.789 10.917 -7.788 1.00 97.56 92 LEU A CA 1
ATOM 721 C C . LEU A 1 92 ? -12.276 11.042 -8.017 1.00 97.56 92 LEU A C 1
ATOM 723 O O . LEU A 1 92 ? -11.839 11.238 -9.149 1.00 97.56 92 LEU A O 1
ATOM 727 N N . TRP A 1 93 ? -11.476 10.870 -6.962 1.00 97.75 93 TRP A N 1
ATOM 728 C CA . TRP A 1 93 ? -10.017 10.843 -7.037 1.00 97.75 93 TRP A CA 1
ATOM 729 C C . TRP A 1 93 ? -9.518 9.769 -8.004 1.00 97.75 93 TRP A C 1
ATOM 731 O O . TRP A 1 93 ? -8.730 10.084 -8.892 1.00 97.75 93 TRP A O 1
ATOM 741 N N . GLY A 1 94 ? -10.002 8.529 -7.878 1.00 96.12 94 GLY A N 1
ATOM 742 C CA . GLY A 1 94 ? -9.589 7.427 -8.746 1.00 96.12 94 GLY A CA 1
ATOM 743 C C . GLY A 1 94 ? -9.921 7.704 -10.211 1.00 96.12 94 GLY A C 1
ATOM 744 O O . GLY A 1 94 ? -9.071 7.523 -11.080 1.00 96.12 94 GLY A O 1
ATOM 745 N N . ALA A 1 95 ? -11.122 8.223 -10.488 1.00 95.38 95 ALA A N 1
ATOM 746 C CA . ALA A 1 95 ? -11.526 8.618 -11.837 1.00 95.38 95 ALA A CA 1
ATOM 747 C C . ALA A 1 95 ? -10.614 9.707 -12.426 1.00 95.38 95 ALA A C 1
ATOM 749 O O . ALA A 1 95 ? -10.164 9.591 -13.566 1.00 95.38 95 ALA A O 1
ATOM 750 N N . LEU A 1 96 ? -10.293 10.741 -11.644 1.00 96.12 96 LEU A N 1
ATOM 751 C CA . LEU A 1 96 ? -9.431 11.841 -12.084 1.00 96.12 96 LEU A CA 1
ATOM 752 C C . LEU A 1 96 ? -7.965 11.420 -12.236 1.00 96.12 96 LEU A C 1
ATOM 754 O O . LEU A 1 96 ? -7.298 11.893 -13.156 1.00 96.12 96 LEU A O 1
ATOM 758 N N . LEU A 1 97 ? -7.482 10.501 -11.395 1.00 94.88 97 LEU A N 1
ATOM 759 C CA . LEU A 1 97 ? -6.156 9.899 -11.527 1.00 94.88 97 LEU A CA 1
ATOM 760 C C . LEU A 1 97 ? -6.046 9.104 -12.837 1.00 94.88 97 LEU A C 1
ATOM 762 O O . LEU A 1 97 ? -5.085 9.279 -13.585 1.00 94.88 97 LEU A O 1
ATOM 766 N N . MET A 1 98 ? -7.044 8.272 -13.151 1.00 93.19 98 MET A N 1
ATOM 767 C CA . MET A 1 98 ? -7.092 7.512 -14.409 1.00 93.19 98 MET A CA 1
ATOM 768 C C . MET A 1 98 ? -7.211 8.427 -15.635 1.00 93.19 98 MET A C 1
ATOM 770 O O . MET A 1 98 ? -6.583 8.165 -16.658 1.00 93.19 98 MET A O 1
ATOM 774 N N . ALA A 1 99 ? -7.944 9.537 -15.518 1.00 92.50 99 ALA A N 1
ATOM 775 C CA . ALA A 1 99 ? -8.047 10.558 -16.559 1.00 92.50 99 ALA A CA 1
ATOM 776 C C . ALA A 1 99 ? -6.807 11.469 -16.664 1.00 92.50 99 ALA A C 1
ATOM 778 O O . ALA A 1 99 ? -6.810 12.403 -17.463 1.00 92.50 99 ALA A O 1
ATOM 779 N N . SER A 1 100 ? -5.762 11.239 -15.854 1.00 90.31 100 SER A N 1
ATOM 780 C CA . SER A 1 100 ? -4.556 12.083 -15.786 1.00 90.31 100 SER A CA 1
ATOM 781 C C . SER A 1 100 ? -4.857 13.567 -15.528 1.00 90.31 100 SER A C 1
ATOM 783 O O . SER A 1 100 ? -4.113 14.459 -15.933 1.00 90.31 100 SER A O 1
ATOM 785 N N . ASN A 1 101 ? -5.955 13.850 -14.825 1.00 94.19 101 ASN A N 1
ATOM 786 C CA . ASN A 1 101 ? -6.366 15.206 -14.496 1.00 94.19 101 ASN A CA 1
ATOM 787 C C . ASN A 1 101 ? -5.655 15.679 -13.224 1.00 94.19 101 ASN A C 1
ATOM 789 O O . ASN A 1 101 ? -5.781 15.050 -12.177 1.00 94.19 101 ASN A O 1
ATOM 793 N N . TRP A 1 102 ? -4.974 16.827 -13.277 1.00 94.44 102 TRP A N 1
ATOM 794 C CA . TRP A 1 102 ? -4.174 17.367 -12.168 1.00 94.44 102 TRP A CA 1
ATOM 795 C C . TRP A 1 102 ? -4.925 17.489 -10.827 1.00 94.44 102 TRP A C 1
ATOM 797 O O . TRP A 1 102 ? -4.292 17.461 -9.768 1.00 94.44 102 TRP A O 1
ATOM 807 N N . THR A 1 103 ? -6.259 17.587 -10.854 1.00 96.44 103 THR A N 1
ATOM 808 C CA . THR A 1 103 ? -7.120 17.650 -9.661 1.00 96.44 103 THR A CA 1
ATOM 809 C C . THR A 1 103 ? -7.083 16.384 -8.797 1.00 96.44 103 THR A C 1
ATOM 811 O O . THR A 1 103 ? -7.491 16.444 -7.633 1.00 96.44 103 THR A O 1
ATOM 814 N N . TRP A 1 104 ? -6.507 15.272 -9.278 1.00 95.81 104 TRP A N 1
ATOM 815 C CA . TRP A 1 104 ? -6.194 14.125 -8.418 1.00 95.81 104 TRP A CA 1
ATOM 816 C C . TRP A 1 104 ? -5.309 14.538 -7.230 1.00 95.81 104 TRP A C 1
ATOM 818 O O . TRP A 1 104 ? -5.499 14.023 -6.133 1.00 95.81 104 TRP A O 1
ATOM 828 N N . ARG A 1 105 ? -4.404 15.518 -7.399 1.00 97.50 105 ARG A N 1
ATOM 829 C CA . ARG A 1 105 ? -3.472 15.982 -6.352 1.00 97.50 105 ARG A CA 1
ATOM 830 C C . ARG A 1 105 ? -4.188 16.614 -5.150 1.00 97.50 105 ARG A C 1
ATOM 832 O O . ARG A 1 105 ? -4.054 16.079 -4.048 1.00 97.50 105 ARG A O 1
ATOM 839 N N . PRO A 1 106 ? -4.961 17.713 -5.302 1.00 97.88 106 PRO A N 1
ATOM 840 C CA . PRO A 1 106 ? -5.689 18.296 -4.177 1.00 97.88 106 PRO A CA 1
ATOM 841 C C . PRO A 1 106 ? -6.717 17.327 -3.580 1.00 97.88 106 PRO A C 1
ATOM 843 O O . PRO A 1 106 ? -6.940 17.358 -2.370 1.00 97.88 106 PRO A O 1
ATOM 846 N N . LEU A 1 107 ? -7.300 16.425 -4.380 1.00 97.50 107 LEU A N 1
ATOM 847 C CA . LEU A 1 107 ? -8.181 15.386 -3.847 1.00 97.50 107 LEU A CA 1
ATOM 848 C C . LEU A 1 107 ? -7.435 14.358 -2.994 1.00 97.50 107 LEU A C 1
ATOM 850 O O . LEU A 1 107 ? -7.972 13.995 -1.947 1.00 97.50 107 LEU A O 1
ATOM 854 N N . THR A 1 108 ? -6.217 13.942 -3.372 1.00 98.00 108 THR A N 1
ATOM 855 C CA . THR A 1 108 ? -5.361 13.101 -2.517 1.00 98.00 108 THR A CA 1
ATOM 856 C C . THR A 1 108 ? -5.144 13.754 -1.168 1.00 98.00 108 THR A C 1
ATOM 858 O O . THR A 1 108 ? -5.417 13.143 -0.136 1.00 98.00 108 THR A O 1
ATOM 861 N N . VAL A 1 109 ? -4.713 15.019 -1.173 1.00 98.12 109 VAL A N 1
ATOM 862 C CA . VAL A 1 109 ? -4.478 15.773 0.062 1.00 98.12 109 VAL A CA 1
ATOM 863 C C . VAL A 1 109 ? -5.741 15.795 0.920 1.00 98.12 109 VAL A C 1
ATOM 865 O O . VAL A 1 109 ? -5.671 15.533 2.120 1.00 98.12 109 VAL A O 1
ATOM 868 N N . LEU A 1 110 ? -6.901 16.046 0.311 1.00 97.44 110 LEU A N 1
ATOM 869 C CA . LEU A 1 110 ? -8.170 16.133 1.020 1.00 97.44 110 LEU A CA 1
ATOM 870 C C . LEU A 1 110 ? -8.592 14.797 1.650 1.00 97.44 110 LEU A C 1
ATOM 872 O O . LEU A 1 110 ? -8.822 14.750 2.861 1.00 97.44 110 LEU A O 1
ATOM 876 N N . TRP A 1 111 ? -8.695 13.711 0.873 1.00 97.06 111 TRP A N 1
ATOM 877 C CA . TRP A 1 111 ? -9.173 12.434 1.419 1.00 97.06 111 TRP A CA 1
ATOM 878 C C . TRP A 1 111 ? -8.174 11.832 2.412 1.00 97.06 111 TRP A C 1
ATOM 880 O O . TRP A 1 111 ? -8.594 11.337 3.464 1.00 97.06 111 TRP A O 1
ATOM 890 N N . ALA A 1 112 ? -6.868 11.933 2.136 1.00 97.38 112 ALA A N 1
ATOM 891 C CA . ALA A 1 112 ? -5.834 11.391 3.011 1.00 97.38 112 ALA A CA 1
ATOM 892 C C . ALA A 1 112 ? -5.790 12.148 4.343 1.00 97.38 112 ALA A C 1
ATOM 894 O O . ALA A 1 112 ? -5.743 11.521 5.401 1.00 97.38 112 ALA A O 1
ATOM 895 N N . SER A 1 113 ? -5.918 13.481 4.316 1.00 96.19 113 SER A N 1
ATOM 896 C CA . SER A 1 113 ? -5.964 14.304 5.534 1.00 96.19 113 SER A CA 1
ATOM 897 C C . SER A 1 113 ? -7.209 14.027 6.372 1.00 96.19 113 SER A C 1
ATOM 899 O O . SER A 1 113 ? -7.106 13.867 7.589 1.00 96.19 113 SER A O 1
ATOM 901 N N . ILE A 1 114 ? -8.390 13.919 5.747 1.00 95.25 114 ILE A N 1
ATOM 902 C CA . ILE A 1 114 ? -9.629 13.582 6.468 1.00 95.25 114 ILE A CA 1
ATOM 903 C C . ILE A 1 114 ? -9.466 12.239 7.184 1.00 95.25 114 ILE A C 1
ATOM 905 O O . ILE A 1 114 ? -9.798 12.122 8.368 1.00 95.25 114 ILE A O 1
ATOM 909 N N . TYR A 1 115 ? -8.928 11.232 6.494 1.00 94.38 115 TYR A N 1
ATOM 910 C CA . TYR A 1 115 ? -8.764 9.913 7.088 1.00 94.38 115 TYR A CA 1
ATOM 911 C C . TYR A 1 115 ? -7.659 9.872 8.155 1.00 94.38 115 TYR A C 1
ATOM 913 O O . TYR A 1 115 ? -7.841 9.247 9.203 1.00 94.38 115 TYR A O 1
ATOM 921 N N . ALA A 1 116 ? -6.567 10.615 7.958 1.00 94.25 116 ALA A N 1
ATOM 922 C CA . ALA A 1 116 ? -5.509 10.787 8.951 1.00 94.25 116 ALA A CA 1
ATOM 923 C C . ALA A 1 116 ? -6.047 11.419 10.244 1.00 94.25 116 ALA A C 1
ATOM 925 O O . ALA A 1 116 ? -5.774 10.917 11.334 1.00 94.25 116 ALA A O 1
ATOM 926 N N . ILE A 1 117 ? -6.890 12.454 10.137 1.00 92.75 117 ILE A N 1
ATOM 927 C CA . ILE A 1 117 ? -7.554 13.086 11.289 1.00 92.75 117 ILE A CA 1
ATOM 928 C C . ILE A 1 117 ? -8.437 12.077 12.032 1.00 92.75 117 ILE A C 1
ATOM 930 O O . ILE A 1 117 ? -8.434 12.043 13.264 1.00 92.75 117 ILE A O 1
ATOM 934 N N . MET A 1 118 ? -9.184 11.233 11.312 1.00 90.62 118 MET A N 1
ATOM 935 C CA . MET A 1 118 ? -10.008 10.193 11.942 1.00 90.62 118 MET A CA 1
ATOM 936 C C . MET A 1 118 ? -9.160 9.196 12.742 1.00 90.62 118 MET A C 1
ATOM 938 O O . MET A 1 118 ? -9.545 8.832 13.852 1.00 90.62 118 MET A O 1
ATOM 942 N N . PHE A 1 119 ? -7.990 8.799 12.230 1.00 86.56 119 PHE A N 1
ATOM 943 C CA . PHE A 1 119 ? -7.035 7.980 12.983 1.00 86.56 119 PHE A CA 1
ATOM 944 C C . PHE A 1 119 ? -6.442 8.716 14.185 1.00 86.56 119 PHE A C 1
ATOM 946 O O . PHE A 1 119 ? -6.368 8.143 15.271 1.00 86.56 119 PHE A O 1
ATOM 953 N N . ALA A 1 120 ? -6.061 9.982 14.016 1.00 85.94 120 ALA A N 1
ATOM 954 C CA . ALA A 1 120 ? -5.419 10.777 15.057 1.00 85.94 120 ALA A CA 1
ATOM 955 C C . ALA A 1 120 ? -6.317 11.032 16.274 1.00 85.94 120 ALA A C 1
ATOM 957 O O . ALA A 1 120 ? -5.810 11.156 17.385 1.00 85.94 120 ALA A O 1
ATOM 958 N N . LYS A 1 121 ? -7.644 11.062 16.093 1.00 84.56 121 LYS A N 1
ATOM 959 C CA . LYS A 1 121 ? -8.584 11.353 17.185 1.00 84.56 121 LYS A CA 1
ATOM 960 C C . LYS A 1 121 ? -8.496 10.386 18.364 1.00 84.56 121 LYS A C 1
ATOM 962 O O . LYS A 1 121 ? -8.500 10.841 19.501 1.00 84.56 121 LYS A O 1
ATOM 967 N N . GLN A 1 122 ? -8.498 9.077 18.107 1.00 83.94 122 GLN A N 1
ATOM 968 C CA . GLN A 1 122 ? -8.490 8.050 19.166 1.00 83.94 122 GLN A CA 1
ATOM 969 C C . GLN A 1 122 ? -7.689 6.790 18.808 1.00 83.94 122 GLN A C 1
ATOM 971 O O . GLN A 1 122 ? -7.572 5.875 19.620 1.00 83.94 122 GLN A O 1
ATOM 976 N N . GLY A 1 123 ? -7.116 6.734 17.604 1.00 81.12 123 GLY A N 1
ATOM 977 C CA . GLY A 1 123 ? -6.422 5.559 17.093 1.00 81.12 123 GLY A CA 1
ATOM 978 C C . GLY A 1 123 ? -4.912 5.566 17.251 1.00 81.12 123 GLY A C 1
ATOM 979 O O . GLY A 1 123 ? -4.294 4.571 16.893 1.00 81.12 123 GLY A O 1
ATOM 980 N N . LEU A 1 124 ? -4.299 6.626 17.772 1.00 88.25 124 LEU A N 1
ATOM 981 C CA . LEU A 1 124 ? -2.847 6.688 17.946 1.00 88.25 124 LEU A CA 1
ATOM 982 C C . LEU A 1 124 ? -2.454 6.484 19.407 1.00 88.25 124 LEU A C 1
ATOM 984 O O . LEU A 1 124 ? -3.129 6.934 20.330 1.00 88.25 124 LEU A O 1
ATOM 988 N N . GLY A 1 125 ? -1.334 5.800 19.619 1.00 84.88 125 GLY A N 1
ATOM 989 C CA . GLY A 1 125 ? -0.761 5.610 20.947 1.00 84.88 125 GLY A CA 1
ATOM 990 C C . GLY A 1 125 ? 0.298 4.516 20.977 1.00 84.88 125 GLY A C 1
ATOM 991 O O . GLY A 1 125 ? 0.508 3.812 19.993 1.00 84.88 125 GLY A O 1
ATOM 992 N N . GLY A 1 126 ? 0.961 4.362 22.125 1.00 79.38 126 GLY A N 1
ATOM 993 C CA . GLY A 1 126 ? 1.965 3.311 22.346 1.00 79.38 126 GLY A CA 1
ATOM 994 C C . GLY A 1 126 ? 1.385 1.952 22.761 1.00 79.38 126 GLY A C 1
ATOM 995 O O . GLY A 1 126 ? 2.119 0.972 22.861 1.00 79.38 126 GLY A O 1
ATOM 996 N N . LYS A 1 127 ? 0.070 1.868 23.020 1.00 85.00 127 LYS A N 1
ATOM 997 C CA . LYS A 1 127 ? -0.591 0.605 23.386 1.00 85.00 127 LYS A CA 1
ATOM 998 C C . LYS A 1 127 ? -0.574 -0.360 22.191 1.00 85.00 127 LYS A C 1
ATOM 1000 O O . LYS A 1 127 ? -0.832 0.100 21.078 1.00 85.00 127 LYS A O 1
ATOM 1005 N N . PRO A 1 128 ? -0.391 -1.680 22.403 1.00 81.94 128 PRO A N 1
ATOM 1006 C CA . PRO A 1 128 ? -0.327 -2.661 21.316 1.00 81.94 128 PRO A CA 1
ATOM 1007 C C . PRO A 1 128 ? -1.480 -2.567 20.305 1.00 81.94 128 PRO A C 1
ATOM 1009 O O . PRO A 1 128 ? -1.276 -2.663 19.103 1.00 81.94 128 PRO A O 1
ATOM 1012 N N . LEU A 1 129 ? -2.700 -2.304 20.778 1.00 83.06 129 LEU A N 1
ATOM 1013 C CA . LEU A 1 129 ? -3.872 -2.169 19.910 1.00 83.06 129 LEU A CA 1
ATOM 1014 C C . LEU A 1 129 ? -3.758 -1.002 18.907 1.00 83.06 129 LEU A C 1
ATOM 1016 O O . LEU A 1 129 ? -4.208 -1.119 17.763 1.00 83.06 129 LEU A O 1
ATOM 1020 N N . TYR A 1 130 ? -3.162 0.111 19.337 1.00 87.62 130 TYR A N 1
ATOM 1021 C CA . TYR A 1 130 ? -3.148 1.387 18.619 1.00 87.62 130 TYR A CA 1
ATOM 1022 C C . TYR A 1 130 ? -1.856 1.627 17.853 1.00 87.62 130 TYR A C 1
ATOM 1024 O O . TYR A 1 130 ? -1.884 2.263 16.805 1.00 87.62 130 TYR A O 1
ATOM 1032 N N . PHE A 1 131 ? -0.735 1.088 18.329 1.00 90.44 131 PHE A N 1
ATOM 1033 C CA . PHE A 1 131 ? 0.563 1.361 17.729 1.00 90.44 131 PHE A CA 1
ATOM 1034 C C . PHE A 1 131 ? 0.638 1.033 16.221 1.00 90.44 131 PHE A C 1
ATOM 1036 O O . PHE A 1 131 ? 1.122 1.878 15.469 1.00 90.44 131 PHE A O 1
ATOM 1043 N N . PRO A 1 132 ? 0.088 -0.090 15.710 1.00 90.25 132 PRO A N 1
ATOM 1044 C CA . PRO A 1 132 ? 0.123 -0.361 14.273 1.00 90.25 132 PRO A CA 1
ATOM 1045 C C . PRO A 1 132 ? -0.612 0.678 13.403 1.00 90.25 132 PRO A C 1
ATOM 1047 O O . PRO A 1 132 ? -0.366 0.732 12.203 1.00 90.25 132 PRO A O 1
ATOM 1050 N N . ASN A 1 133 ? -1.475 1.530 13.973 1.00 93.06 133 ASN A N 1
ATOM 1051 C CA . ASN A 1 133 ? -2.121 2.620 13.231 1.00 93.06 133 ASN A CA 1
ATOM 1052 C C . ASN A 1 133 ? -1.145 3.733 12.830 1.00 93.06 133 ASN A C 1
ATOM 1054 O O . ASN A 1 133 ? -1.434 4.474 11.891 1.00 93.06 133 ASN A O 1
ATOM 1058 N N . TRP A 1 134 ? 0.013 3.839 13.491 1.00 94.81 134 TRP A N 1
ATOM 1059 C CA . TRP A 1 134 ? 1.055 4.776 13.073 1.00 94.81 134 TRP A CA 1
ATOM 1060 C C . TRP A 1 134 ? 1.580 4.470 11.667 1.00 94.81 134 TRP A C 1
ATOM 1062 O O . TRP A 1 134 ? 1.933 5.397 10.947 1.00 94.81 134 TRP A O 1
ATOM 1072 N N . PHE A 1 135 ? 1.563 3.203 11.241 1.00 95.38 135 PHE A N 1
ATOM 1073 C CA . PHE A 1 135 ? 1.918 2.827 9.872 1.00 95.38 135 PHE A CA 1
ATOM 1074 C C . PHE A 1 135 ? 0.901 3.360 8.867 1.00 95.38 135 PHE A C 1
ATOM 1076 O O . PHE A 1 135 ? 1.275 3.989 7.885 1.00 95.38 135 PHE A O 1
ATOM 1083 N N . THR A 1 136 ? -0.394 3.185 9.135 1.00 94.31 136 THR A N 1
ATOM 1084 C CA . THR A 1 136 ? -1.447 3.742 8.277 1.00 94.31 136 THR A CA 1
ATOM 1085 C C . THR A 1 136 ? -1.345 5.261 8.194 1.00 94.31 136 THR A C 1
ATOM 1087 O O . THR A 1 136 ? -1.444 5.814 7.103 1.00 94.31 136 THR A O 1
ATOM 1090 N N . LEU A 1 137 ? -1.080 5.939 9.316 1.00 96.12 137 LEU A N 1
ATOM 1091 C CA . LEU A 1 137 ? -0.856 7.383 9.322 1.00 96.12 137 LEU A CA 1
ATOM 1092 C C . LEU A 1 137 ? 0.369 7.779 8.487 1.00 96.12 137 LEU A C 1
ATOM 1094 O O . LEU A 1 137 ? 0.261 8.683 7.667 1.00 96.12 137 LEU A O 1
ATOM 1098 N N . ALA A 1 138 ? 1.507 7.100 8.661 1.00 97.19 138 ALA A N 1
ATOM 1099 C CA . ALA A 1 138 ? 2.717 7.351 7.878 1.00 97.19 138 ALA A CA 1
ATOM 1100 C C . ALA A 1 138 ? 2.468 7.166 6.371 1.00 97.19 138 ALA A C 1
ATOM 1102 O O . ALA A 1 138 ? 2.907 7.986 5.570 1.00 97.19 138 ALA A O 1
ATOM 1103 N N . GLY A 1 139 ? 1.690 6.149 5.995 1.00 97.62 139 GLY A N 1
ATOM 1104 C CA . GLY A 1 139 ? 1.227 5.942 4.626 1.00 97.62 139 GLY A CA 1
ATOM 1105 C C . GLY A 1 139 ? 0.361 7.089 4.100 1.00 97.62 139 GLY A C 1
ATOM 1106 O O . GLY A 1 139 ? 0.621 7.619 3.026 1.00 97.62 139 GLY A O 1
ATOM 1107 N N . LEU A 1 140 ? -0.631 7.540 4.871 1.00 97.56 140 LEU A N 1
ATOM 1108 C CA . LEU A 1 140 ? -1.484 8.668 4.470 1.00 97.56 140 LEU A CA 1
ATOM 1109 C C . LEU A 1 140 ? -0.678 9.961 4.301 1.00 97.56 140 LEU A C 1
ATOM 1111 O O . LEU A 1 140 ? -0.893 10.703 3.347 1.00 97.56 140 LEU A O 1
ATOM 1115 N N . LEU A 1 141 ? 0.277 10.215 5.197 1.00 97.88 141 LEU A N 1
ATOM 1116 C CA . LEU A 1 141 ? 1.183 11.358 5.089 1.00 97.88 141 LEU A CA 1
ATOM 1117 C C . LEU A 1 141 ? 2.116 11.236 3.876 1.00 97.88 141 LEU A C 1
ATOM 1119 O O . LEU A 1 141 ? 2.401 12.248 3.238 1.00 97.88 141 LEU A O 1
ATOM 1123 N N . SER A 1 142 ? 2.543 10.019 3.520 1.00 97.56 142 SER A N 1
ATOM 1124 C CA . SER A 1 142 ? 3.320 9.788 2.297 1.00 97.56 142 SER A CA 1
ATOM 1125 C C . SER A 1 142 ? 2.536 10.145 1.036 1.00 97.56 142 SER A C 1
ATOM 1127 O O . SER A 1 142 ? 3.073 10.826 0.166 1.00 97.56 142 SER A O 1
ATOM 1129 N N . ASP A 1 143 ? 1.250 9.788 0.976 1.00 97.19 143 ASP A N 1
ATOM 1130 C CA . ASP A 1 143 ? 0.382 10.103 -0.161 1.00 97.19 143 ASP A CA 1
ATOM 1131 C C . ASP A 1 143 ? 0.128 11.612 -0.275 1.00 97.19 143 ASP A C 1
ATOM 1133 O O . ASP A 1 143 ? 0.119 12.159 -1.381 1.00 97.19 143 ASP A O 1
ATOM 1137 N N . VAL A 1 144 ? -0.023 12.307 0.861 1.00 97.94 144 VAL A N 1
ATOM 1138 C CA . VAL A 1 144 ? -0.079 13.779 0.898 1.00 97.94 144 VAL A CA 1
ATOM 1139 C C . VAL A 1 144 ? 1.207 14.369 0.318 1.00 97.94 144 VAL A C 1
ATOM 1141 O O . VAL A 1 144 ? 1.133 15.215 -0.574 1.00 97.94 144 VAL A O 1
ATOM 1144 N N . GLY A 1 145 ? 2.375 13.908 0.775 1.00 97.69 145 GLY A N 1
ATOM 1145 C CA . GLY A 1 145 ? 3.671 14.361 0.265 1.00 97.69 145 GLY A CA 1
ATOM 1146 C C . GLY A 1 145 ? 3.821 14.118 -1.239 1.00 97.69 145 GLY A C 1
ATOM 1147 O O . GLY A 1 145 ? 4.117 15.045 -1.992 1.00 97.69 145 GLY A O 1
ATOM 1148 N N . ALA A 1 146 ? 3.523 12.901 -1.697 1.00 96.62 146 ALA A N 1
ATOM 1149 C CA . ALA A 1 146 ? 3.574 12.522 -3.106 1.00 96.62 146 ALA A CA 1
ATOM 1150 C C . ALA A 1 146 ? 2.635 13.383 -3.973 1.00 96.62 146 ALA A C 1
ATOM 1152 O O . ALA A 1 146 ? 3.016 13.829 -5.057 1.00 96.62 146 ALA A O 1
ATOM 1153 N N . ALA A 1 147 ? 1.427 13.686 -3.487 1.00 97.19 147 ALA A N 1
ATOM 1154 C CA . ALA A 1 147 ? 0.481 14.555 -4.183 1.00 97.19 147 ALA A CA 1
ATOM 1155 C C . ALA A 1 147 ? 0.950 16.015 -4.257 1.00 97.19 147 ALA A C 1
ATOM 1157 O O . ALA A 1 147 ? 0.839 16.643 -5.316 1.00 97.19 147 ALA A O 1
ATOM 1158 N N . VAL A 1 148 ? 1.510 16.551 -3.168 1.00 97.00 148 VAL A N 1
ATOM 1159 C CA . VAL A 1 148 ? 2.103 17.899 -3.139 1.00 97.00 148 VAL A CA 1
ATOM 1160 C C . VAL A 1 148 ? 3.250 17.994 -4.139 1.00 97.00 148 VAL A C 1
ATOM 1162 O O . VAL A 1 148 ? 3.310 18.953 -4.905 1.00 97.00 148 VAL A O 1
ATOM 1165 N N . LEU A 1 149 ? 4.085 16.963 -4.218 1.00 95.88 149 LEU A N 1
ATOM 1166 C CA . LEU A 1 149 ? 5.224 16.893 -5.134 1.00 95.88 149 LEU A CA 1
ATOM 1167 C C . LEU A 1 149 ? 4.826 16.505 -6.571 1.00 95.88 149 LEU A C 1
ATOM 1169 O O . LEU A 1 149 ? 5.628 16.621 -7.491 1.00 95.88 149 LEU A O 1
ATOM 1173 N N . GLY A 1 150 ? 3.571 16.101 -6.792 1.00 93.38 150 GLY A N 1
ATOM 1174 C CA . GLY A 1 150 ? 3.040 15.753 -8.113 1.00 93.38 150 GLY A CA 1
ATOM 1175 C C . GLY A 1 150 ? 3.492 14.390 -8.637 1.00 93.38 150 GLY A C 1
ATOM 1176 O O . GLY A 1 150 ? 3.369 14.129 -9.832 1.00 93.38 150 GLY A O 1
ATOM 1177 N N . PHE A 1 151 ? 3.987 13.507 -7.769 1.00 92.69 151 PHE A N 1
ATOM 1178 C CA . PHE A 1 151 ? 4.506 12.200 -8.153 1.00 92.69 151 PHE A CA 1
ATOM 1179 C C . PHE A 1 151 ? 3.494 11.083 -7.875 1.00 92.69 151 PHE A C 1
ATOM 1181 O O . PHE A 1 151 ? 3.408 10.556 -6.769 1.00 92.69 151 PHE A O 1
ATOM 1188 N N . GLN A 1 152 ? 2.734 10.686 -8.900 1.00 92.50 152 GLN A N 1
ATOM 1189 C CA . GLN A 1 152 ? 1.650 9.701 -8.757 1.00 92.50 152 GLN A CA 1
ATOM 1190 C C . GLN A 1 152 ? 2.109 8.329 -8.235 1.00 92.50 152 GLN A C 1
ATOM 1192 O O . GLN A 1 152 ? 1.380 7.674 -7.501 1.00 92.50 152 GLN A O 1
ATOM 1197 N N . TRP A 1 153 ? 3.322 7.882 -8.572 1.00 91.31 153 TRP A N 1
ATOM 1198 C CA . TRP A 1 153 ? 3.802 6.560 -8.155 1.00 91.31 153 TRP A CA 1
ATOM 1199 C C . TRP A 1 153 ? 4.194 6.505 -6.675 1.00 91.31 153 TRP A C 1
ATOM 1201 O O . TRP A 1 153 ? 4.234 5.421 -6.099 1.00 91.31 153 TRP A O 1
ATOM 1211 N N . GLY A 1 154 ? 4.405 7.663 -6.036 1.00 93.12 154 GLY A N 1
ATOM 1212 C CA . GLY A 1 154 ? 4.615 7.765 -4.590 1.00 93.12 154 GLY A CA 1
ATOM 1213 C C . GLY A 1 154 ? 3.389 7.345 -3.772 1.00 93.12 154 GLY A C 1
ATOM 1214 O O . GLY A 1 154 ? 3.535 6.967 -2.615 1.00 93.12 154 GLY A O 1
ATOM 1215 N N . LEU A 1 155 ? 2.200 7.298 -4.392 1.00 95.62 155 LEU A N 1
ATOM 1216 C CA . LEU A 1 155 ? 0.943 6.856 -3.766 1.00 95.62 155 LEU A CA 1
ATOM 1217 C C . LEU A 1 155 ? 0.936 5.359 -3.399 1.00 95.62 155 LEU A C 1
ATOM 1219 O O . LEU A 1 155 ? 0.013 4.870 -2.754 1.00 95.62 155 LEU A O 1
ATOM 1223 N N . ILE A 1 156 ? 1.967 4.604 -3.800 1.00 95.38 156 ILE A N 1
ATOM 1224 C CA . ILE A 1 156 ? 2.193 3.232 -3.326 1.00 95.38 156 ILE A CA 1
ATOM 1225 C C . ILE A 1 156 ? 2.598 3.185 -1.839 1.00 95.38 156 ILE A C 1
ATOM 1227 O O . ILE A 1 156 ? 2.507 2.124 -1.211 1.00 95.38 156 ILE A O 1
ATOM 1231 N N . GLY A 1 157 ? 3.015 4.319 -1.264 1.00 96.44 157 GLY A N 1
ATOM 1232 C CA . GLY A 1 157 ? 3.383 4.442 0.144 1.00 96.44 157 GLY A CA 1
ATOM 1233 C C . GLY A 1 157 ? 2.237 4.065 1.085 1.00 96.44 157 GLY A C 1
ATOM 1234 O O . GLY A 1 157 ? 2.421 3.226 1.970 1.00 96.44 157 GLY A O 1
ATOM 1235 N N . PHE A 1 158 ? 1.021 4.575 0.867 1.00 97.19 158 PHE A N 1
ATOM 1236 C CA . PHE A 1 158 ? -0.119 4.199 1.707 1.00 97.19 158 PHE A CA 1
ATOM 1237 C C . PHE A 1 158 ? -0.452 2.691 1.709 1.00 97.19 158 PHE A C 1
ATOM 1239 O O . PHE A 1 158 ? -0.560 2.121 2.807 1.00 97.19 158 PHE A O 1
ATOM 1246 N N . PRO A 1 159 ? -0.595 2.008 0.553 1.00 96.50 159 PRO A N 1
ATOM 1247 C CA . PRO A 1 159 ? -0.790 0.560 0.507 1.00 96.50 159 PRO A CA 1
ATOM 1248 C C . PRO A 1 159 ? 0.294 -0.231 1.248 1.00 96.50 159 PRO A C 1
ATOM 1250 O O . PRO A 1 159 ? -0.024 -1.116 2.047 1.00 96.50 159 PRO A O 1
ATOM 1253 N N . ILE A 1 160 ? 1.570 0.111 1.037 1.00 96.25 160 ILE A N 1
ATOM 1254 C CA . ILE A 1 160 ? 2.705 -0.571 1.674 1.00 96.25 160 ILE A CA 1
ATOM 1255 C C . ILE A 1 160 ? 2.658 -0.389 3.191 1.00 96.25 160 ILE A C 1
ATOM 1257 O O . ILE A 1 160 ? 2.700 -1.379 3.926 1.00 96.25 160 ILE A O 1
ATOM 1261 N N . ALA A 1 161 ? 2.514 0.845 3.676 1.00 96.44 161 ALA A N 1
ATOM 1262 C CA . ALA A 1 161 ? 2.474 1.110 5.109 1.00 96.44 161 ALA A CA 1
ATOM 1263 C C . ALA A 1 161 ? 1.279 0.409 5.775 1.00 96.44 161 ALA A C 1
ATOM 1265 O O . ALA A 1 161 ? 1.410 -0.205 6.836 1.00 96.44 161 ALA A O 1
ATOM 1266 N N . SER A 1 162 ? 0.117 0.419 5.121 1.00 94.38 162 SER A N 1
ATOM 1267 C CA . SER A 1 162 ? -1.077 -0.279 5.605 1.00 94.38 162 SER A CA 1
ATOM 1268 C C . SER A 1 162 ? -0.854 -1.790 5.703 1.00 94.38 162 SER A C 1
ATOM 1270 O O . SER A 1 162 ? -1.207 -2.394 6.719 1.00 94.38 162 SER A O 1
ATOM 1272 N N . ALA A 1 163 ? -0.202 -2.403 4.710 1.00 92.44 163 ALA A N 1
ATOM 1273 C CA . ALA A 1 163 ? 0.174 -3.815 4.757 1.00 92.44 163 ALA A CA 1
ATOM 1274 C C . ALA A 1 163 ? 1.107 -4.122 5.937 1.00 92.44 163 ALA A C 1
ATOM 1276 O O . ALA A 1 163 ? 0.857 -5.068 6.683 1.00 92.44 163 ALA A O 1
ATOM 1277 N N . MET A 1 164 ? 2.135 -3.299 6.156 1.00 91.75 164 MET A N 1
ATOM 1278 C CA . MET A 1 164 ? 3.066 -3.459 7.280 1.00 91.75 164 MET A CA 1
ATOM 1279 C C . MET A 1 164 ? 2.339 -3.374 8.630 1.00 91.75 164 MET A C 1
ATOM 1281 O O . MET A 1 164 ? 2.530 -4.230 9.500 1.00 91.75 164 MET A O 1
ATOM 1285 N N . GLY A 1 165 ? 1.440 -2.396 8.789 1.00 90.38 165 GLY A N 1
ATOM 1286 C CA . GLY A 1 165 ? 0.596 -2.260 9.977 1.00 90.38 165 GLY A CA 1
ATOM 1287 C C . GLY A 1 165 ? -0.270 -3.499 10.227 1.00 90.38 165 GLY A C 1
ATOM 1288 O O . GLY A 1 165 ? -0.353 -3.977 11.361 1.00 90.38 165 GLY A O 1
ATOM 1289 N N . LEU A 1 166 ? -0.863 -4.072 9.175 1.00 87.25 166 LEU A N 1
ATOM 1290 C CA . LEU A 1 166 ? -1.633 -5.316 9.267 1.00 87.25 166 LEU A CA 1
ATOM 1291 C C . LEU A 1 166 ? -0.756 -6.507 9.660 1.00 87.25 166 LEU A C 1
ATOM 1293 O O . LEU A 1 166 ? -1.131 -7.233 10.583 1.00 87.25 166 LEU A O 1
ATOM 1297 N N . VAL A 1 167 ? 0.422 -6.682 9.045 1.00 86.00 167 VAL A N 1
ATOM 1298 C CA . VAL A 1 167 ? 1.345 -7.776 9.401 1.00 86.00 167 VAL A CA 1
ATOM 1299 C C . VAL A 1 167 ? 1.712 -7.715 10.884 1.00 86.00 167 VAL A C 1
ATOM 1301 O O . VAL A 1 167 ? 1.689 -8.742 11.562 1.00 86.00 167 VAL A O 1
ATOM 1304 N N . ARG A 1 168 ? 1.987 -6.527 11.435 1.00 84.44 168 ARG A N 1
ATOM 1305 C CA . ARG A 1 168 ? 2.324 -6.394 12.864 1.00 84.44 168 ARG A CA 1
ATOM 1306 C C . ARG A 1 168 ? 1.201 -6.837 13.793 1.00 84.44 168 ARG A C 1
ATOM 1308 O O . ARG A 1 168 ? 1.492 -7.400 14.851 1.00 84.44 168 ARG A O 1
ATOM 1315 N N . ARG A 1 169 ? -0.058 -6.599 13.409 1.00 81.56 169 ARG A N 1
ATOM 1316 C CA . ARG A 1 169 ? -1.236 -7.034 14.176 1.00 81.56 169 ARG A CA 1
ATOM 1317 C C . ARG A 1 169 ? -1.309 -8.550 14.256 1.00 81.56 169 ARG A C 1
ATOM 1319 O O . ARG A 1 169 ? -1.472 -9.094 15.341 1.00 81.56 169 ARG A O 1
ATOM 1326 N N . VAL A 1 170 ? -1.145 -9.222 13.123 1.00 77.62 170 VAL A N 1
ATOM 1327 C CA . VAL A 1 170 ? -1.286 -10.682 13.047 1.00 77.62 170 VAL A CA 1
ATOM 1328 C C . VAL A 1 170 ? -0.040 -11.435 13.515 1.00 77.62 170 VAL A C 1
ATOM 1330 O O . VAL A 1 170 ? -0.151 -12.564 13.977 1.00 77.62 170 VAL A O 1
ATOM 1333 N N . SER A 1 171 ? 1.145 -10.820 13.448 1.00 72.62 171 SER A N 1
ATOM 1334 C CA . SER A 1 171 ? 2.402 -11.438 13.884 1.00 72.62 171 SER A CA 1
ATOM 1335 C C . SER A 1 171 ? 2.714 -11.181 15.365 1.00 72.62 171 SER A C 1
ATOM 1337 O O . SER A 1 171 ? 3.862 -11.346 15.772 1.00 72.62 171 SER A O 1
ATOM 1339 N N . ASN A 1 172 ? 1.759 -10.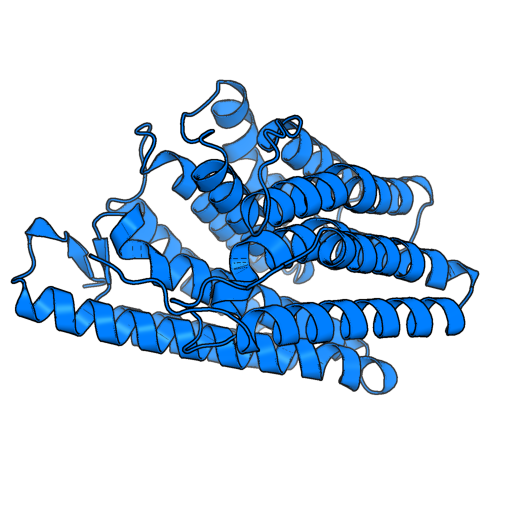667 16.152 1.00 69.31 172 ASN A N 1
ATOM 1340 C CA . ASN A 1 172 ? 1.938 -10.256 17.553 1.00 69.31 172 ASN A CA 1
ATOM 1341 C C . ASN A 1 172 ? 3.082 -9.247 17.809 1.00 69.31 172 ASN A C 1
ATOM 1343 O O . ASN A 1 172 ? 3.482 -9.030 18.953 1.00 69.31 172 ASN A O 1
ATOM 1347 N N . ARG A 1 173 ? 3.570 -8.543 16.776 1.00 77.94 173 ARG A N 1
ATOM 1348 C CA . ARG A 1 173 ? 4.612 -7.498 16.882 1.00 77.94 173 ARG A CA 1
ATOM 1349 C C . ARG A 1 173 ? 3.987 -6.117 17.055 1.00 77.94 173 ARG A C 1
ATOM 1351 O O . ARG A 1 173 ? 4.382 -5.137 16.435 1.00 77.94 173 ARG A O 1
ATOM 1358 N N . MET A 1 174 ? 2.967 -6.052 17.899 1.00 80.31 174 MET A N 1
ATOM 1359 C CA . MET A 1 174 ? 2.113 -4.878 18.060 1.00 80.31 174 MET A CA 1
ATOM 1360 C C . MET A 1 174 ? 2.714 -3.781 18.948 1.00 80.31 174 MET A C 1
ATOM 1362 O O . MET A 1 174 ? 2.167 -2.688 19.004 1.00 80.31 174 MET A O 1
ATOM 1366 N N . LYS A 1 175 ? 3.815 -4.047 19.658 1.00 86.38 175 LYS A N 1
ATOM 1367 C CA . LYS A 1 175 ? 4.491 -3.050 20.502 1.00 86.38 175 LYS A CA 1
ATOM 1368 C C . LYS A 1 175 ? 5.481 -2.209 19.679 1.00 86.38 175 LYS A C 1
ATOM 1370 O O . LYS A 1 175 ? 6.102 -2.773 18.772 1.00 86.38 175 LYS A O 1
ATOM 1375 N N . PRO A 1 176 ? 5.648 -0.912 20.000 1.00 88.56 176 PRO A N 1
ATOM 1376 C CA . PRO A 1 176 ? 6.709 -0.094 19.422 1.00 88.56 176 PRO A CA 1
ATOM 1377 C C . PRO A 1 176 ? 8.092 -0.631 19.795 1.00 88.56 176 PRO A C 1
ATOM 1379 O O . PRO A 1 176 ? 8.303 -1.125 20.904 1.00 88.56 176 PRO A O 1
ATOM 1382 N N . THR A 1 177 ? 9.036 -0.481 18.877 1.00 89.56 177 THR A N 1
ATOM 1383 C CA . THR A 1 177 ? 10.472 -0.696 19.075 1.00 89.56 177 THR A CA 1
ATOM 1384 C C . THR A 1 177 ? 11.217 0.637 18.918 1.00 89.56 177 THR A C 1
ATOM 1386 O O . THR A 1 177 ? 10.679 1.561 18.304 1.00 89.56 177 THR A O 1
ATOM 1389 N N . PRO A 1 178 ? 12.457 0.774 19.423 1.00 90.06 178 PRO A N 1
ATOM 1390 C CA . PRO A 1 178 ? 13.252 1.990 19.217 1.00 90.06 178 PRO A CA 1
ATOM 1391 C C . PRO A 1 178 ? 13.451 2.337 17.735 1.00 90.06 178 PRO A C 1
ATOM 1393 O O . PRO A 1 178 ? 13.430 3.504 17.356 1.00 90.06 178 PRO A O 1
ATOM 1396 N N . LEU A 1 179 ? 13.576 1.312 16.887 1.00 90.88 179 LEU A N 1
ATOM 1397 C CA . LEU A 1 179 ? 13.722 1.470 15.443 1.00 90.88 179 LEU A CA 1
ATOM 1398 C C . LEU A 1 179 ? 12.473 2.088 14.801 1.00 90.88 179 LEU A C 1
ATOM 1400 O O . LEU A 1 179 ? 12.590 2.889 13.878 1.00 90.88 179 LEU A O 1
ATOM 1404 N N . ASP A 1 180 ? 11.287 1.787 15.334 1.00 92.38 180 ASP A N 1
ATOM 1405 C CA . ASP A 1 180 ? 10.040 2.396 14.869 1.00 92.38 180 ASP A CA 1
ATOM 1406 C C . ASP A 1 180 ? 10.002 3.898 15.140 1.00 92.38 180 ASP A C 1
ATOM 1408 O O . ASP A 1 180 ? 9.577 4.666 14.281 1.00 92.38 180 ASP A O 1
ATOM 1412 N N . ALA A 1 181 ? 10.465 4.328 16.316 1.00 90.50 181 ALA A N 1
ATOM 1413 C CA . ALA A 1 181 ? 10.504 5.745 16.671 1.00 90.50 181 ALA A CA 1
ATOM 1414 C C . ALA A 1 181 ? 11.418 6.549 15.732 1.00 90.50 181 ALA A C 1
ATOM 1416 O O . ALA A 1 181 ? 11.142 7.717 15.469 1.00 90.50 181 ALA A O 1
ATOM 1417 N N . LEU A 1 182 ? 12.471 5.914 15.208 1.00 92.62 182 LEU A N 1
ATOM 1418 C CA . LEU A 1 182 ? 13.398 6.521 14.258 1.00 92.62 182 LEU A CA 1
ATOM 1419 C C . LEU A 1 182 ? 12.869 6.496 12.817 1.00 92.62 182 LEU A C 1
ATOM 1421 O O . LEU A 1 182 ? 12.882 7.518 12.138 1.00 92.62 182 LEU A O 1
ATOM 1425 N N . LEU A 1 183 ? 12.432 5.333 12.327 1.00 96.31 183 LEU A N 1
ATOM 1426 C CA . LEU A 1 183 ? 12.173 5.134 10.897 1.00 96.31 183 LEU A CA 1
ATOM 1427 C C . LEU A 1 183 ? 10.752 5.499 10.469 1.00 96.31 183 LEU A C 1
ATOM 1429 O O . LEU A 1 183 ? 10.535 5.873 9.317 1.00 96.31 183 LEU A O 1
ATOM 1433 N N . LEU A 1 184 ? 9.773 5.409 11.368 1.00 94.88 184 LEU A N 1
ATOM 1434 C CA . LEU A 1 184 ? 8.379 5.681 11.023 1.00 94.88 184 LEU A CA 1
ATOM 1435 C C . LEU A 1 184 ? 8.114 7.163 10.686 1.00 94.88 184 LEU A C 1
ATOM 1437 O O . LEU A 1 184 ? 7.356 7.409 9.748 1.00 94.88 184 LEU A O 1
ATOM 1441 N N . PRO A 1 185 ? 8.756 8.151 11.347 1.00 95.62 185 PRO A N 1
ATOM 1442 C CA . PRO A 1 185 ? 8.705 9.550 10.912 1.00 95.62 185 PRO A CA 1
ATOM 1443 C C . PRO A 1 185 ? 9.413 9.816 9.575 1.00 95.62 185 PRO A C 1
ATOM 1445 O O . PRO A 1 185 ? 9.019 10.730 8.854 1.00 95.62 185 PRO A O 1
ATOM 1448 N N . LEU A 1 186 ? 10.437 9.025 9.228 1.00 97.25 186 LEU A N 1
ATOM 1449 C CA . LEU A 1 186 ? 11.168 9.156 7.960 1.00 97.25 186 LEU A CA 1
ATOM 1450 C C . LEU A 1 186 ? 10.402 8.552 6.781 1.00 97.25 186 LEU A C 1
ATOM 1452 O O . LEU A 1 186 ? 10.529 9.034 5.657 1.00 97.25 186 LEU A O 1
ATOM 1456 N N . TYR A 1 187 ? 9.581 7.532 7.037 1.00 97.94 187 TYR A N 1
ATOM 1457 C CA . TYR A 1 187 ? 8.769 6.853 6.030 1.00 97.94 187 TYR A CA 1
ATOM 1458 C C . TYR A 1 187 ? 8.016 7.810 5.087 1.00 97.94 187 TYR A C 1
ATOM 1460 O O . TYR A 1 187 ? 8.222 7.691 3.881 1.00 97.94 187 TYR A O 1
ATOM 1468 N N . PRO A 1 188 ? 7.181 8.763 5.560 1.00 97.38 188 PRO A N 1
ATOM 1469 C CA . PRO A 1 188 ? 6.424 9.635 4.663 1.00 97.38 188 PRO A CA 1
ATOM 1470 C C . PRO A 1 188 ? 7.306 10.521 3.786 1.00 97.38 188 PRO A C 1
ATOM 1472 O O . PRO A 1 188 ? 6.941 10.790 2.645 1.00 97.38 188 PRO A O 1
ATOM 1475 N N . ILE A 1 189 ? 8.468 10.934 4.297 1.00 97.00 189 ILE A N 1
ATOM 1476 C CA . ILE A 1 189 ? 9.426 11.765 3.566 1.00 97.00 189 ILE A CA 1
ATOM 1477 C C . ILE A 1 189 ? 10.018 10.944 2.420 1.00 97.00 189 ILE A C 1
ATOM 1479 O O . ILE A 1 189 ? 9.830 11.295 1.259 1.00 97.00 189 ILE A O 1
ATOM 1483 N N . VAL A 1 190 ? 10.634 9.803 2.732 1.00 97.50 190 VAL A N 1
ATOM 1484 C CA . VAL A 1 190 ? 11.290 8.941 1.735 1.00 97.50 190 VAL A CA 1
ATOM 1485 C C . VAL A 1 190 ? 10.283 8.401 0.711 1.00 97.50 190 VAL A C 1
ATOM 1487 O O . VAL A 1 190 ? 10.533 8.427 -0.491 1.00 97.50 190 VAL A O 1
ATOM 1490 N N . ALA A 1 191 ? 9.102 7.973 1.162 1.00 96.81 191 ALA A N 1
ATOM 1491 C CA . ALA A 1 191 ? 8.038 7.485 0.285 1.00 96.81 191 ALA A CA 1
ATOM 1492 C C . ALA A 1 191 ? 7.522 8.564 -0.685 1.00 96.81 191 ALA A C 1
ATOM 1494 O O . ALA A 1 191 ? 7.172 8.262 -1.827 1.00 96.81 191 ALA A O 1
ATOM 1495 N N . SER A 1 192 ? 7.499 9.832 -0.259 1.00 96.25 192 SER A N 1
ATOM 1496 C CA . SER A 1 192 ? 7.100 10.932 -1.139 1.00 96.25 192 SER A CA 1
ATOM 1497 C C . SER A 1 192 ? 8.128 11.225 -2.233 1.00 96.25 192 SER A C 1
ATOM 1499 O O . SER A 1 192 ? 7.740 11.724 -3.283 1.00 96.25 192 SER A O 1
ATOM 1501 N N . LEU A 1 193 ? 9.397 10.856 -2.024 1.00 95.94 193 LEU A N 1
ATOM 1502 C CA . LEU A 1 193 ? 10.538 11.145 -2.899 1.00 95.94 193 LEU A CA 1
ATOM 1503 C C . LEU A 1 193 ? 10.952 9.962 -3.791 1.00 95.94 193 LEU A C 1
ATOM 1505 O O . LEU A 1 193 ? 12.024 9.984 -4.387 1.00 95.94 193 LEU A O 1
ATOM 1509 N N . LEU A 1 194 ? 10.107 8.937 -3.949 1.00 95.88 194 LEU A N 1
ATOM 1510 C CA . LEU A 1 194 ? 10.426 7.703 -4.694 1.00 95.88 194 LEU A CA 1
ATOM 1511 C C . LEU A 1 194 ? 10.752 7.883 -6.194 1.00 95.88 194 LEU A C 1
ATOM 1513 O O . LEU A 1 194 ? 11.053 6.901 -6.876 1.00 95.88 194 LEU A O 1
ATOM 1517 N N . TRP A 1 195 ? 10.698 9.103 -6.736 1.00 93.50 195 TRP A N 1
ATOM 1518 C CA . TRP A 1 195 ? 11.262 9.395 -8.058 1.00 93.50 195 TRP A CA 1
ATOM 1519 C C . TRP A 1 195 ? 12.797 9.422 -8.045 1.00 93.50 195 TRP A C 1
ATOM 1521 O O . TRP A 1 195 ? 13.416 9.221 -9.089 1.00 93.50 195 TRP A O 1
ATOM 1531 N N . LEU A 1 196 ? 13.412 9.645 -6.880 1.00 94.62 196 LEU A N 1
ATOM 1532 C CA . LEU A 1 196 ? 14.852 9.584 -6.677 1.00 94.62 196 LEU A CA 1
ATOM 1533 C C . LEU A 1 196 ? 15.286 8.137 -6.436 1.00 94.62 196 LEU A C 1
ATOM 1535 O O . LEU A 1 196 ? 14.649 7.364 -5.721 1.00 94.62 196 LEU A O 1
ATOM 1539 N N . GLU A 1 197 ? 16.402 7.745 -7.042 1.00 92.12 197 GLU A N 1
ATOM 1540 C CA . GLU A 1 197 ? 16.947 6.397 -6.882 1.00 92.12 197 GLU A CA 1
ATOM 1541 C C . GLU A 1 197 ? 17.446 6.117 -5.462 1.00 92.12 197 GLU A C 1
ATOM 1543 O O . GLU A 1 197 ? 17.171 5.047 -4.918 1.00 92.12 197 GLU A O 1
ATOM 1548 N N . ALA A 1 198 ? 18.096 7.102 -4.836 1.00 94.06 198 ALA A N 1
ATOM 1549 C CA . ALA A 1 198 ? 18.550 7.007 -3.452 1.00 94.06 198 ALA A CA 1
ATOM 1550 C C . ALA A 1 198 ? 17.379 6.741 -2.489 1.00 94.06 198 ALA A C 1
ATOM 1552 O O . ALA A 1 198 ? 17.463 5.846 -1.647 1.00 94.06 198 ALA A O 1
ATOM 1553 N N . ASP A 1 199 ? 16.257 7.443 -2.664 1.00 96.00 199 ASP A N 1
ATOM 1554 C CA . ASP A 1 199 ? 15.054 7.254 -1.854 1.00 96.00 199 ASP A CA 1
ATOM 1555 C C . ASP A 1 199 ? 14.387 5.900 -2.102 1.00 96.00 199 ASP A C 1
ATOM 1557 O O . ASP A 1 199 ? 13.906 5.281 -1.157 1.00 96.00 199 ASP A O 1
ATOM 1561 N N . ARG A 1 200 ? 14.424 5.362 -3.329 1.00 96.81 200 ARG A N 1
ATOM 1562 C CA . ARG A 1 200 ? 13.955 3.988 -3.601 1.00 96.81 200 ARG A CA 1
ATOM 1563 C C . ARG A 1 200 ? 14.747 2.941 -2.814 1.00 96.81 200 ARG A C 1
ATOM 1565 O O . ARG A 1 200 ? 14.142 2.003 -2.283 1.00 96.81 200 ARG A O 1
ATOM 1572 N N . ALA A 1 201 ? 16.067 3.101 -2.712 1.00 96.12 201 ALA A N 1
ATOM 1573 C CA . ALA A 1 201 ? 16.922 2.225 -1.911 1.00 96.12 201 ALA A CA 1
ATOM 1574 C C . ALA A 1 201 ? 16.677 2.414 -0.403 1.00 96.12 201 ALA A C 1
ATOM 1576 O O . ALA A 1 201 ? 16.480 1.432 0.322 1.00 96.12 201 ALA A O 1
ATOM 1577 N N . ALA A 1 202 ? 16.609 3.666 0.063 1.00 96.44 202 ALA A N 1
ATOM 1578 C CA . ALA A 1 202 ? 16.304 3.992 1.455 1.00 96.44 202 ALA A CA 1
ATOM 1579 C C . ALA A 1 202 ? 14.928 3.457 1.878 1.00 96.44 202 ALA A C 1
ATOM 1581 O O . ALA A 1 202 ? 14.776 2.929 2.979 1.00 96.44 202 ALA A O 1
ATOM 1582 N N . PHE A 1 203 ? 13.936 3.515 0.991 1.00 97.19 203 PHE A N 1
ATOM 1583 C CA . PHE A 1 203 ? 12.596 3.004 1.245 1.00 97.19 203 PHE A CA 1
ATOM 1584 C C . PHE A 1 203 ? 12.586 1.492 1.463 1.00 97.19 203 PHE A C 1
ATOM 1586 O O . PHE A 1 203 ? 11.976 1.017 2.420 1.00 97.19 203 PHE A O 1
ATOM 1593 N N . ILE A 1 204 ? 13.313 0.730 0.635 1.00 95.75 204 ILE A N 1
ATOM 1594 C CA . ILE A 1 204 ? 13.473 -0.716 0.844 1.00 95.75 204 ILE A CA 1
ATOM 1595 C C . ILE A 1 204 ? 14.139 -0.983 2.198 1.00 95.75 204 ILE A C 1
ATOM 1597 O O . ILE A 1 204 ? 13.652 -1.823 2.957 1.00 95.75 204 ILE A O 1
ATOM 1601 N N . ALA A 1 205 ? 15.208 -0.255 2.531 1.00 95.06 205 ALA A N 1
ATOM 1602 C CA . ALA A 1 205 ? 15.895 -0.409 3.812 1.00 95.06 205 ALA A CA 1
ATOM 1603 C C . ALA A 1 205 ? 14.957 -0.136 5.002 1.00 95.06 205 ALA A C 1
ATOM 1605 O O . ALA A 1 205 ? 14.925 -0.922 5.951 1.00 95.06 205 ALA A O 1
ATOM 1606 N N . ILE A 1 206 ? 14.136 0.917 4.921 1.00 96.06 206 ILE A N 1
ATOM 1607 C CA . ILE A 1 206 ? 13.109 1.239 5.920 1.00 96.06 206 ILE A CA 1
ATOM 1608 C C . ILE A 1 206 ? 12.098 0.095 6.051 1.00 96.06 206 ILE A C 1
ATOM 1610 O O . ILE A 1 206 ? 11.777 -0.305 7.171 1.00 96.06 206 ILE A O 1
ATOM 1614 N N . ILE A 1 207 ? 11.611 -0.461 4.937 1.00 94.94 207 ILE A N 1
ATOM 1615 C CA . ILE A 1 207 ? 10.661 -1.581 4.963 1.00 94.94 207 ILE A CA 1
ATOM 1616 C C . ILE A 1 207 ? 11.285 -2.799 5.644 1.00 94.94 207 ILE A C 1
ATOM 1618 O O . ILE A 1 207 ? 10.663 -3.351 6.550 1.00 94.94 207 ILE A O 1
ATOM 1622 N N . ILE A 1 208 ? 12.503 -3.200 5.261 1.00 91.81 208 ILE A N 1
ATOM 1623 C CA . ILE A 1 208 ? 13.210 -4.345 5.865 1.00 91.81 208 ILE A CA 1
ATOM 1624 C C . ILE A 1 208 ? 13.367 -4.137 7.372 1.00 91.81 208 ILE A C 1
ATOM 1626 O O . ILE A 1 208 ? 13.038 -5.022 8.163 1.00 91.81 208 ILE A O 1
ATOM 1630 N N . ALA A 1 209 ? 13.824 -2.953 7.772 1.00 91.62 209 ALA A N 1
ATOM 1631 C CA . ALA A 1 209 ? 14.061 -2.602 9.162 1.00 91.62 209 ALA A CA 1
ATOM 1632 C C . ALA A 1 209 ? 12.771 -2.636 10.003 1.00 91.62 209 ALA A C 1
ATOM 1634 O O . ALA A 1 209 ? 12.739 -3.253 11.067 1.00 91.62 209 ALA A O 1
ATOM 1635 N N . LEU A 1 210 ? 11.687 -2.034 9.506 1.00 91.06 210 LEU A N 1
ATOM 1636 C CA . LEU A 1 210 ? 10.396 -1.979 10.201 1.00 91.06 210 LEU A CA 1
ATOM 1637 C C . LEU A 1 210 ? 9.645 -3.323 10.198 1.00 91.06 210 LEU A C 1
ATOM 1639 O O . LEU A 1 210 ? 8.878 -3.606 11.122 1.00 91.06 210 LEU A O 1
ATOM 1643 N N . MET A 1 211 ? 9.842 -4.151 9.168 1.00 85.31 211 MET A N 1
ATOM 1644 C CA . MET A 1 211 ? 9.240 -5.485 9.066 1.00 85.31 211 MET A CA 1
ATOM 1645 C C . MET A 1 211 ? 9.998 -6.544 9.861 1.00 85.31 211 MET A C 1
ATOM 1647 O O . MET A 1 211 ? 9.379 -7.520 10.299 1.00 85.31 211 MET A O 1
ATOM 1651 N N . GLY A 1 212 ? 11.309 -6.372 10.042 1.00 75.00 212 GLY A N 1
ATOM 1652 C CA . GLY A 1 212 ? 12.207 -7.363 10.626 1.00 75.00 212 GLY A CA 1
ATOM 1653 C C . GLY A 1 212 ? 12.224 -8.697 9.867 1.00 75.00 212 GLY A C 1
ATOM 1654 O O . GLY A 1 212 ? 11.547 -8.884 8.856 1.00 75.00 212 GLY A O 1
ATOM 1655 N N . LEU A 1 213 ? 12.975 -9.665 10.394 1.00 64.00 213 LEU A N 1
ATOM 1656 C CA . LEU A 1 213 ? 12.982 -11.025 9.855 1.00 64.00 213 LEU A CA 1
ATOM 1657 C C . LEU A 1 213 ? 11.655 -11.745 10.169 1.00 64.00 213 LEU A C 1
ATOM 1659 O O . LEU A 1 213 ? 11.082 -11.539 11.246 1.00 64.00 213 LEU A O 1
ATOM 1663 N N . PRO A 1 214 ? 11.141 -12.581 9.250 1.00 59.22 214 PRO A N 1
ATOM 1664 C CA . PRO A 1 214 ? 9.930 -13.348 9.497 1.00 59.22 214 PRO A CA 1
ATOM 1665 C C . PRO A 1 214 ? 10.190 -14.391 10.593 1.00 59.22 21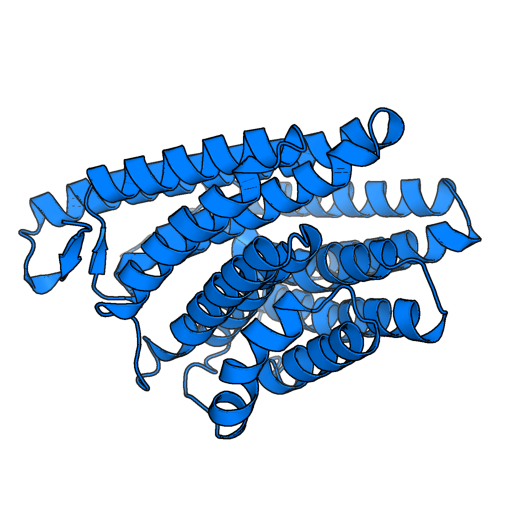4 PRO A C 1
ATOM 1667 O O . PRO A 1 214 ? 11.056 -15.247 10.449 1.00 59.22 214 PRO A O 1
ATOM 1670 N N . ILE A 1 215 ? 9.420 -14.343 11.683 1.00 57.06 215 ILE A N 1
ATOM 1671 C CA . ILE A 1 215 ? 9.370 -15.431 12.670 1.00 57.06 215 ILE A CA 1
ATOM 1672 C C . ILE A 1 215 ? 8.221 -16.345 12.249 1.00 57.06 215 ILE A C 1
ATOM 1674 O O . ILE A 1 215 ? 7.054 -15.955 12.327 1.00 57.06 215 ILE A O 1
ATOM 1678 N N . VAL A 1 216 ? 8.552 -17.535 11.749 1.00 53.47 216 VAL A N 1
ATOM 1679 C CA . VAL A 1 216 ? 7.575 -18.494 11.227 1.00 53.47 216 VAL A CA 1
ATOM 1680 C C . VAL A 1 216 ? 7.340 -19.596 12.250 1.00 53.47 216 VAL A C 1
ATOM 1682 O O . VAL A 1 216 ? 8.154 -20.498 12.389 1.00 53.47 216 VAL A O 1
ATOM 1685 N N . ASN A 1 217 ? 6.192 -19.546 12.923 1.00 52.28 217 ASN A N 1
ATOM 1686 C CA . ASN A 1 217 ? 5.639 -20.703 13.623 1.00 52.28 217 ASN A CA 1
ATOM 1687 C C . ASN A 1 217 ? 4.541 -21.282 12.723 1.00 52.28 217 ASN A C 1
ATOM 1689 O O . ASN A 1 217 ? 3.423 -20.765 12.698 1.00 52.28 217 ASN A O 1
ATOM 1693 N N . ALA A 1 218 ? 4.885 -22.276 11.902 1.00 48.91 218 ALA A N 1
ATOM 1694 C CA . ALA A 1 218 ? 3.972 -22.838 10.912 1.00 48.91 218 ALA A CA 1
ATOM 1695 C C . ALA A 1 218 ? 3.031 -23.875 11.548 1.00 48.91 218 ALA A C 1
ATOM 1697 O O . ALA A 1 218 ? 3.485 -24.908 12.023 1.00 48.91 218 ALA A O 1
ATOM 1698 N N . ASN A 1 219 ? 1.724 -23.613 11.484 1.00 48.97 219 ASN A N 1
ATOM 1699 C CA . ASN A 1 219 ? 0.654 -24.606 11.630 1.00 48.97 219 ASN A CA 1
ATOM 1700 C C . ASN A 1 219 ? -0.225 -24.544 10.366 1.00 48.97 219 ASN A C 1
ATOM 1702 O O . ASN A 1 219 ? -0.297 -23.490 9.737 1.00 48.97 219 ASN A O 1
ATOM 1706 N N . GLU A 1 220 ? -0.883 -25.642 9.982 1.00 45.62 220 GLU A N 1
ATOM 1707 C CA . GLU A 1 220 ? -1.612 -25.791 8.706 1.00 45.62 220 GLU A CA 1
ATOM 1708 C C . GLU A 1 220 ? -2.696 -24.712 8.428 1.00 45.62 220 GLU A C 1
ATOM 1710 O O . GLU A 1 220 ? -3.369 -24.212 9.332 1.00 45.62 220 GLU A O 1
ATOM 1715 N N . GLY A 1 221 ? -2.912 -24.370 7.145 1.00 54.28 221 GLY A N 1
ATOM 1716 C CA . GLY A 1 221 ? -3.977 -23.461 6.676 1.00 54.28 221 GLY A CA 1
ATOM 1717 C C . GLY A 1 221 ? -3.566 -21.985 6.527 1.00 54.28 221 GLY A C 1
ATOM 1718 O O . GLY A 1 221 ? -2.462 -21.680 6.083 1.00 54.28 221 GLY A O 1
ATOM 1719 N N . LEU A 1 222 ? -4.450 -21.039 6.889 1.00 54.53 222 LEU A N 1
ATOM 1720 C CA . LEU A 1 222 ? -4.169 -19.581 6.893 1.00 54.53 222 LEU A CA 1
ATOM 1721 C C . LEU A 1 222 ? -2.921 -19.227 7.721 1.00 54.53 222 LEU A C 1
ATOM 1723 O O . LEU A 1 222 ? -2.216 -18.267 7.412 1.00 54.53 222 LEU A O 1
ATOM 1727 N N . ALA A 1 223 ? -2.627 -20.048 8.732 1.00 60.84 223 ALA A N 1
ATOM 1728 C CA . ALA A 1 223 ? -1.418 -19.967 9.537 1.00 60.84 223 ALA A CA 1
ATOM 1729 C C . ALA A 1 223 ? -0.127 -20.301 8.755 1.00 60.84 223 ALA A C 1
ATOM 1731 O O . ALA A 1 223 ? 0.931 -19.853 9.173 1.00 60.84 223 ALA A O 1
ATOM 1732 N N . VAL A 1 224 ? -0.192 -20.979 7.597 1.00 65.06 224 VAL A N 1
ATOM 1733 C CA . VAL A 1 224 ? 0.938 -21.150 6.652 1.00 65.06 224 VAL A CA 1
ATOM 1734 C C . VAL A 1 224 ? 0.959 -20.046 5.594 1.00 65.06 224 VAL A C 1
ATOM 1736 O O . VAL A 1 224 ? 2.026 -19.573 5.205 1.00 65.06 224 VAL A O 1
ATOM 1739 N N . ALA A 1 225 ? -0.216 -19.612 5.132 1.00 72.00 225 ALA A N 1
ATOM 1740 C CA . ALA A 1 225 ? -0.359 -18.629 4.061 1.00 72.00 225 ALA A CA 1
ATOM 1741 C C . ALA A 1 225 ? 0.373 -17.320 4.366 1.00 72.00 225 ALA A C 1
ATOM 1743 O O . ALA A 1 225 ? 1.142 -16.825 3.543 1.00 72.00 225 ALA A O 1
ATOM 1744 N N . LEU A 1 226 ? 0.132 -16.764 5.554 1.00 76.94 226 LEU A N 1
ATOM 1745 C CA . LEU A 1 226 ? 0.710 -15.499 5.995 1.00 76.94 226 LEU A CA 1
ATOM 1746 C C . LEU A 1 226 ? 2.237 -15.560 6.121 1.00 76.94 226 LEU A C 1
ATOM 1748 O O . LEU A 1 226 ? 2.892 -14.727 5.491 1.00 76.94 226 LEU A O 1
ATOM 1752 N N . PRO A 1 227 ? 2.827 -16.527 6.848 1.00 78.75 227 PRO A N 1
ATOM 1753 C CA . PRO A 1 227 ? 4.272 -16.703 6.848 1.00 78.75 227 PRO A CA 1
ATOM 1754 C C . PRO A 1 227 ? 4.862 -16.828 5.448 1.00 78.75 227 PRO A C 1
ATOM 1756 O O . PRO A 1 227 ? 5.858 -16.176 5.161 1.00 78.75 227 PRO A O 1
ATOM 1759 N N . MET A 1 228 ? 4.225 -17.589 4.555 1.00 82.56 228 MET A N 1
ATOM 1760 C CA . MET A 1 228 ? 4.718 -17.753 3.187 1.00 82.56 228 MET A CA 1
ATOM 1761 C C . MET A 1 228 ? 4.603 -16.482 2.351 1.00 82.56 228 MET A C 1
ATOM 1763 O O . MET A 1 228 ? 5.545 -16.142 1.647 1.00 82.56 228 MET A O 1
ATOM 1767 N N . GLY A 1 229 ? 3.494 -15.748 2.449 1.00 86.56 229 GLY A N 1
ATOM 1768 C CA . GLY A 1 229 ? 3.342 -14.448 1.790 1.00 86.56 229 GLY A CA 1
ATOM 1769 C C . GLY A 1 229 ? 4.392 -13.446 2.266 1.00 86.56 229 GLY A C 1
ATOM 1770 O O . GLY A 1 229 ? 4.970 -12.729 1.454 1.00 86.56 229 GLY A O 1
ATOM 1771 N N . LEU A 1 230 ? 4.699 -13.450 3.566 1.00 87.25 230 LEU A N 1
ATOM 1772 C CA . LEU A 1 230 ? 5.753 -12.618 4.138 1.00 87.25 230 LEU A CA 1
ATOM 1773 C C . LEU A 1 230 ? 7.155 -13.062 3.694 1.00 87.25 230 LEU A C 1
ATOM 1775 O O . LEU A 1 230 ? 7.960 -12.204 3.343 1.00 87.25 230 LEU A O 1
ATOM 1779 N N . ILE A 1 231 ? 7.439 -14.371 3.678 1.00 87.81 231 ILE A N 1
ATOM 1780 C CA . ILE A 1 231 ? 8.697 -14.919 3.151 1.00 87.81 231 ILE A CA 1
ATOM 1781 C C . ILE A 1 231 ? 8.873 -14.464 1.707 1.00 87.81 231 ILE A C 1
ATOM 1783 O O . ILE A 1 231 ? 9.853 -13.795 1.414 1.00 87.81 231 ILE A O 1
ATOM 1787 N N . VAL A 1 232 ? 7.901 -14.731 0.830 1.00 90.31 232 VAL A N 1
ATOM 1788 C CA . VAL A 1 232 ? 7.975 -14.325 -0.581 1.00 90.31 232 VAL A CA 1
ATOM 1789 C C . VAL A 1 232 ? 8.172 -12.815 -0.703 1.00 90.31 232 VAL A C 1
ATOM 1791 O O . VAL A 1 232 ? 9.052 -12.375 -1.440 1.00 90.31 232 VAL A O 1
ATOM 1794 N N . GLY A 1 233 ? 7.418 -12.013 0.051 1.00 91.69 233 GLY A N 1
ATOM 1795 C CA . GLY A 1 233 ? 7.560 -10.561 0.023 1.00 91.69 233 GLY A CA 1
ATOM 1796 C C . GLY A 1 233 ? 8.974 -10.091 0.375 1.00 91.69 233 GLY A C 1
ATOM 1797 O O . GLY A 1 233 ? 9.542 -9.256 -0.330 1.00 91.69 233 GLY A O 1
ATOM 1798 N N . LEU A 1 234 ? 9.566 -10.649 1.433 1.00 90.12 234 LEU A N 1
ATOM 1799 C CA . LEU A 1 234 ? 10.880 -10.239 1.937 1.00 90.12 234 LEU A CA 1
ATOM 1800 C C . LEU A 1 234 ? 12.061 -10.870 1.187 1.00 90.12 234 LEU A C 1
ATOM 1802 O O . LEU A 1 234 ? 13.104 -10.231 1.094 1.00 90.12 234 LEU A O 1
ATOM 1806 N N . THR A 1 235 ? 11.929 -12.093 0.668 1.00 89.88 235 THR A N 1
ATOM 1807 C CA . THR A 1 235 ? 13.038 -12.842 0.044 1.00 89.88 235 THR A CA 1
ATOM 1808 C C . THR A 1 235 ? 12.972 -12.878 -1.477 1.00 89.88 235 THR A C 1
ATOM 1810 O O . THR A 1 235 ? 13.970 -13.195 -2.114 1.00 89.88 235 THR A O 1
ATOM 1813 N N . VAL A 1 236 ? 11.822 -12.563 -2.075 1.00 91.62 236 VAL A N 1
ATOM 1814 C CA . VAL A 1 236 ? 11.663 -12.454 -3.532 1.00 91.62 236 VAL A CA 1
ATOM 1815 C C . VAL A 1 236 ? 11.309 -11.023 -3.905 1.00 91.62 236 VAL A C 1
ATOM 1817 O O . VAL A 1 236 ? 12.012 -10.426 -4.713 1.00 91.62 236 VAL A O 1
ATOM 1820 N N . GLY A 1 237 ? 10.280 -10.441 -3.286 1.00 92.62 237 GLY A N 1
ATOM 1821 C CA . GLY A 1 237 ? 9.772 -9.112 -3.626 1.00 92.62 237 GLY A CA 1
ATOM 1822 C C . GLY A 1 237 ? 10.764 -7.972 -3.439 1.00 92.62 237 GLY A C 1
ATOM 1823 O O . GLY A 1 237 ? 11.095 -7.273 -4.397 1.00 92.62 237 GLY A O 1
ATOM 1824 N N . LEU A 1 238 ? 11.260 -7.784 -2.215 1.00 94.06 238 LEU A N 1
ATOM 1825 C CA . LEU A 1 238 ? 12.237 -6.726 -1.937 1.00 94.06 238 LEU A CA 1
ATOM 1826 C C . LEU A 1 238 ? 13.561 -6.942 -2.690 1.00 94.06 238 LEU A C 1
ATOM 1828 O O . LEU A 1 238 ? 14.019 -5.985 -3.309 1.00 94.06 238 LEU A O 1
ATOM 1832 N N . PRO A 1 239 ? 14.150 -8.155 -2.752 1.00 94.00 239 PRO A N 1
ATOM 1833 C CA . PRO A 1 239 ? 15.340 -8.400 -3.568 1.00 94.00 239 PRO A CA 1
ATOM 1834 C C . PRO A 1 239 ? 15.121 -8.138 -5.057 1.00 94.00 239 PRO A C 1
ATOM 1836 O O . PRO A 1 239 ? 15.998 -7.582 -5.709 1.00 94.00 239 PRO A O 1
ATOM 1839 N N . SER A 1 240 ? 13.937 -8.455 -5.582 1.00 93.31 240 SER A N 1
ATOM 1840 C CA . SER A 1 240 ? 13.534 -8.099 -6.944 1.00 93.31 240 SER A CA 1
ATOM 1841 C C . SER A 1 240 ? 13.554 -6.579 -7.151 1.00 93.31 240 SER A C 1
ATOM 1843 O O . SER A 1 240 ? 14.114 -6.099 -8.132 1.00 93.31 240 SER A O 1
ATOM 1845 N N . ALA A 1 241 ? 13.031 -5.795 -6.203 1.00 95.12 241 ALA A N 1
ATOM 1846 C CA . ALA A 1 241 ? 13.096 -4.335 -6.267 1.00 95.12 241 ALA A CA 1
ATOM 1847 C C . ALA A 1 241 ? 14.540 -3.803 -6.144 1.00 95.12 241 ALA A C 1
ATOM 1849 O O . ALA A 1 241 ? 14.916 -2.897 -6.888 1.00 95.12 241 ALA A O 1
ATOM 1850 N N . ILE A 1 242 ? 15.378 -4.399 -5.285 1.00 95.00 242 ILE A N 1
ATOM 1851 C CA . ILE A 1 242 ? 16.815 -4.078 -5.190 1.00 95.00 242 ILE A CA 1
ATOM 1852 C C . ILE A 1 242 ? 17.511 -4.341 -6.530 1.00 95.00 242 ILE A C 1
ATOM 1854 O O . ILE A 1 242 ? 18.230 -3.474 -7.023 1.00 95.00 242 ILE A O 1
ATOM 1858 N N . ALA A 1 243 ? 17.260 -5.496 -7.150 1.00 93.81 243 ALA A N 1
ATOM 1859 C CA . ALA A 1 243 ? 17.847 -5.856 -8.437 1.00 93.81 243 ALA A CA 1
ATOM 1860 C C . ALA A 1 243 ? 17.513 -4.817 -9.517 1.00 93.81 243 ALA A C 1
ATOM 1862 O O . ALA A 1 243 ? 18.400 -4.418 -10.264 1.00 93.81 243 ALA A O 1
ATOM 1863 N N . THR A 1 244 ? 16.277 -4.296 -9.548 1.00 95.31 244 THR A N 1
ATOM 1864 C CA . THR A 1 244 ? 15.906 -3.246 -10.516 1.00 95.31 244 THR A CA 1
ATOM 1865 C C . THR A 1 244 ? 16.728 -1.964 -10.363 1.00 95.31 244 THR A C 1
ATOM 1867 O O . THR A 1 244 ? 17.025 -1.328 -11.370 1.00 95.31 244 THR A O 1
ATOM 1870 N N . ILE A 1 245 ? 17.123 -1.604 -9.135 1.00 95.00 245 ILE A N 1
ATOM 1871 C CA . ILE A 1 245 ? 17.987 -0.446 -8.865 1.00 95.00 245 ILE A CA 1
ATOM 1872 C C . ILE A 1 245 ? 19.417 -0.757 -9.318 1.00 95.00 245 ILE A C 1
ATOM 1874 O O . ILE A 1 245 ? 19.974 -0.028 -10.128 1.00 95.00 245 ILE A O 1
ATOM 1878 N N . LEU A 1 246 ? 19.984 -1.880 -8.864 1.00 94.81 246 LEU A N 1
ATOM 1879 C CA . LEU A 1 246 ? 21.369 -2.265 -9.171 1.00 94.81 246 LEU A CA 1
ATOM 1880 C C . LEU A 1 246 ? 21.627 -2.460 -10.671 1.00 94.81 246 LEU A C 1
ATOM 1882 O O . LEU A 1 246 ? 22.731 -2.219 -11.148 1.00 94.81 246 LEU A O 1
ATOM 1886 N N . MET A 1 247 ? 20.611 -2.904 -11.408 1.00 93.81 247 MET A N 1
ATOM 1887 C CA . MET A 1 247 ? 20.677 -3.131 -12.852 1.00 93.81 247 MET A CA 1
ATOM 1888 C C . MET A 1 247 ? 20.338 -1.876 -13.673 1.00 93.81 247 MET A C 1
ATOM 1890 O O . MET A 1 247 ? 20.330 -1.947 -14.900 1.00 93.81 247 MET A O 1
ATOM 1894 N N . GLY A 1 248 ? 20.026 -0.745 -13.027 1.00 92.81 248 GLY A N 1
ATOM 1895 C CA . GLY A 1 248 ? 19.666 0.502 -13.708 1.00 92.81 248 GLY A CA 1
ATOM 1896 C C . GLY A 1 248 ? 18.385 0.398 -14.542 1.00 92.81 248 GLY A C 1
ATOM 1897 O O . GLY A 1 248 ? 18.262 1.058 -15.574 1.00 92.81 248 GLY A O 1
ATOM 1898 N N . LEU A 1 249 ? 17.435 -0.455 -14.139 1.00 93.81 249 LEU A N 1
ATOM 1899 C CA . LEU A 1 249 ? 16.191 -0.641 -14.883 1.00 93.81 249 LEU A CA 1
ATOM 1900 C C . LEU A 1 249 ? 15.268 0.580 -14.732 1.00 93.81 249 LEU A C 1
ATOM 1902 O O . LEU A 1 249 ? 15.274 1.247 -13.689 1.00 93.81 249 LEU A O 1
ATOM 1906 N N . PRO A 1 250 ? 14.401 0.853 -15.729 1.00 92.62 250 PRO A N 1
ATOM 1907 C CA . PRO A 1 250 ? 13.416 1.922 -15.627 1.00 92.62 250 PRO A CA 1
ATOM 1908 C C . PRO A 1 250 ? 12.582 1.812 -14.344 1.00 92.62 250 PRO A C 1
ATOM 1910 O O . PRO A 1 250 ? 12.160 0.722 -13.952 1.00 92.62 250 PRO A O 1
ATOM 1913 N N . SER A 1 251 ? 12.287 2.951 -13.709 1.00 91.44 251 SER A N 1
ATOM 1914 C CA . SER A 1 251 ? 11.629 3.009 -12.392 1.00 91.44 251 SER A CA 1
ATOM 1915 C C . SER A 1 251 ? 10.303 2.251 -12.314 1.00 91.44 251 SER A C 1
ATOM 1917 O O . SER A 1 251 ? 9.931 1.752 -11.256 1.00 91.44 251 SER A O 1
ATOM 1919 N N . ILE A 1 252 ? 9.609 2.081 -13.437 1.00 90.62 252 ILE A N 1
ATOM 1920 C CA . ILE A 1 252 ? 8.384 1.289 -13.505 1.00 90.62 252 ILE A CA 1
ATOM 1921 C C . ILE A 1 252 ? 8.584 -0.167 -13.054 1.00 90.62 252 ILE A C 1
ATOM 1923 O O . ILE A 1 252 ? 7.690 -0.725 -12.417 1.00 90.62 252 ILE A O 1
ATOM 1927 N N . TYR A 1 253 ? 9.746 -0.774 -13.314 1.00 92.81 253 TYR A N 1
ATOM 1928 C CA . TYR A 1 253 ? 10.053 -2.140 -12.878 1.00 92.81 253 TYR A CA 1
ATOM 1929 C C . TYR A 1 253 ? 10.196 -2.231 -11.359 1.00 92.81 253 TYR A C 1
ATOM 1931 O O . TYR A 1 253 ? 9.720 -3.197 -10.769 1.00 92.81 253 TYR A O 1
ATOM 1939 N N . TYR A 1 254 ? 10.747 -1.196 -10.719 1.00 95.00 254 TYR A N 1
ATOM 1940 C CA . TYR A 1 254 ? 10.771 -1.086 -9.260 1.00 95.00 254 TYR A CA 1
ATOM 1941 C C . TYR A 1 254 ? 9.349 -1.085 -8.684 1.00 95.00 254 TYR A C 1
ATOM 1943 O O . TYR A 1 254 ? 9.045 -1.863 -7.781 1.00 95.00 254 TYR A O 1
ATOM 1951 N N . PHE A 1 255 ? 8.440 -0.273 -9.237 1.00 94.25 255 PHE A N 1
ATOM 1952 C CA . PHE A 1 255 ? 7.054 -0.218 -8.754 1.00 94.25 255 PHE A CA 1
ATOM 1953 C C . PHE A 1 255 ? 6.303 -1.534 -8.981 1.00 94.25 255 PHE A C 1
ATOM 1955 O O . PHE A 1 255 ? 5.542 -1.954 -8.111 1.00 94.25 255 PHE A O 1
ATOM 1962 N N . HIS A 1 256 ? 6.557 -2.231 -10.093 1.00 93.19 256 HIS A N 1
ATOM 1963 C CA . HIS A 1 256 ? 6.022 -3.577 -10.311 1.00 93.19 256 HIS A CA 1
ATOM 1964 C C . HIS A 1 256 ? 6.600 -4.593 -9.322 1.00 93.19 256 HIS A C 1
ATOM 1966 O O . HIS A 1 256 ? 5.848 -5.407 -8.795 1.00 93.19 256 HIS A O 1
ATOM 1972 N N . ALA A 1 257 ? 7.900 -4.540 -9.026 1.00 94.31 257 ALA A N 1
ATOM 1973 C CA . ALA A 1 257 ? 8.527 -5.412 -8.037 1.00 94.31 257 ALA A CA 1
ATOM 1974 C C . ALA A 1 257 ? 7.945 -5.182 -6.632 1.00 94.31 257 ALA A C 1
ATOM 1976 O O . ALA A 1 257 ? 7.626 -6.138 -5.926 1.00 94.31 257 ALA A O 1
ATOM 1977 N N . MET A 1 258 ? 7.709 -3.924 -6.253 1.00 95.31 258 MET A N 1
ATOM 1978 C CA . MET A 1 258 ? 7.056 -3.584 -4.987 1.00 95.31 258 MET A CA 1
ATOM 1979 C C . MET A 1 258 ? 5.585 -4.025 -4.958 1.00 95.31 258 MET A C 1
ATOM 1981 O O . MET A 1 258 ? 5.142 -4.628 -3.981 1.00 95.31 258 MET A O 1
ATOM 1985 N N . ALA A 1 259 ? 4.820 -3.779 -6.023 1.00 93.56 259 ALA A N 1
ATOM 1986 C CA . ALA A 1 259 ? 3.399 -4.120 -6.073 1.00 93.56 259 ALA A CA 1
ATOM 1987 C C . ALA A 1 259 ? 3.152 -5.636 -6.187 1.00 93.56 259 ALA A C 1
ATOM 1989 O O . ALA A 1 259 ? 2.352 -6.192 -5.439 1.00 93.56 259 ALA A O 1
ATOM 1990 N N . ILE A 1 260 ? 3.844 -6.319 -7.100 1.00 92.12 260 ILE A N 1
ATOM 1991 C CA . ILE A 1 260 ? 3.646 -7.747 -7.391 1.00 92.12 260 ILE A CA 1
ATOM 1992 C C . ILE A 1 260 ? 4.510 -8.616 -6.484 1.00 92.12 260 ILE A C 1
ATOM 1994 O O . ILE A 1 260 ? 4.053 -9.644 -6.011 1.00 92.12 260 ILE A O 1
ATOM 1998 N N . GLY A 1 261 ? 5.760 -8.234 -6.242 1.00 91.19 261 GLY A N 1
ATOM 1999 C CA . GLY A 1 261 ? 6.702 -9.062 -5.494 1.00 91.19 261 GLY A CA 1
ATOM 2000 C C . GLY A 1 261 ? 6.571 -8.918 -3.984 1.00 91.19 261 GLY A C 1
ATOM 2001 O O . GLY A 1 261 ? 6.706 -9.910 -3.276 1.00 91.19 261 GLY A O 1
ATOM 2002 N N . PHE A 1 262 ? 6.315 -7.709 -3.477 1.00 93.38 262 PHE A N 1
ATOM 2003 C CA . PHE A 1 262 ? 6.209 -7.458 -2.036 1.00 93.38 262 PHE A CA 1
ATOM 2004 C C . PHE A 1 262 ? 4.755 -7.388 -1.558 1.00 93.38 262 PHE A C 1
ATOM 2006 O O . PHE A 1 262 ? 4.354 -8.134 -0.664 1.00 93.38 262 PHE A O 1
ATOM 2013 N N . LEU A 1 263 ? 3.950 -6.510 -2.157 1.00 92.81 263 LEU A N 1
ATOM 2014 C CA . LEU A 1 263 ? 2.604 -6.223 -1.672 1.00 92.81 263 LEU A CA 1
ATOM 2015 C C . LEU A 1 263 ? 1.626 -7.364 -1.973 1.00 92.81 263 LEU A C 1
ATOM 2017 O O . LEU A 1 263 ? 0.915 -7.802 -1.071 1.00 92.81 263 LEU A O 1
ATOM 2021 N N . ALA A 1 264 ? 1.596 -7.877 -3.205 1.00 89.94 264 ALA A N 1
ATOM 2022 C CA . ALA A 1 264 ? 0.613 -8.876 -3.623 1.00 89.94 264 ALA A CA 1
ATOM 2023 C C . ALA A 1 264 ? 0.685 -10.216 -2.856 1.00 89.94 264 ALA A C 1
ATOM 2025 O O . ALA A 1 264 ? -0.380 -10.707 -2.485 1.00 89.94 264 ALA A O 1
ATOM 2026 N N . PRO A 1 265 ? 1.852 -10.811 -2.529 1.00 89.31 265 PRO A N 1
ATOM 2027 C CA . PRO A 1 265 ? 1.912 -12.042 -1.739 1.00 89.31 265 PRO A CA 1
ATOM 2028 C C . PRO A 1 265 ? 1.416 -11.823 -0.309 1.00 89.31 265 PRO A C 1
ATOM 2030 O O . PRO A 1 265 ? 0.681 -12.651 0.225 1.00 89.31 265 PRO A O 1
ATOM 2033 N N . ILE A 1 266 ? 1.753 -10.678 0.297 1.00 87.62 266 ILE A N 1
ATOM 2034 C CA . ILE A 1 266 ? 1.266 -10.287 1.627 1.00 87.62 266 ILE A CA 1
ATOM 2035 C C . ILE A 1 266 ? -0.249 -10.060 1.586 1.00 87.62 266 ILE A C 1
ATOM 2037 O O . ILE A 1 266 ? -0.977 -10.576 2.433 1.00 87.62 266 ILE A O 1
ATOM 2041 N N . MET A 1 267 ? -0.733 -9.329 0.582 1.00 85.06 267 MET A N 1
ATOM 2042 C CA . MET A 1 267 ? -2.151 -9.068 0.351 1.00 85.06 267 MET A CA 1
ATOM 2043 C C . MET A 1 267 ? -2.930 -10.364 0.133 1.00 85.06 267 MET A C 1
ATOM 2045 O O . MET A 1 267 ? -4.009 -10.527 0.703 1.00 85.06 267 MET A O 1
ATOM 2049 N N . LEU A 1 268 ? -2.392 -11.301 -0.648 1.00 77.69 268 LEU A N 1
ATOM 2050 C CA . LEU A 1 268 ? -3.049 -12.577 -0.895 1.00 77.69 268 LEU A CA 1
ATOM 2051 C C . LEU A 1 268 ? -3.168 -13.400 0.390 1.00 77.69 268 LEU A C 1
ATOM 2053 O O . LEU A 1 268 ? -4.193 -14.019 0.668 1.00 77.69 268 LEU A O 1
ATOM 2057 N N . SER A 1 269 ? -2.149 -13.352 1.233 1.00 78.06 269 SER A N 1
ATOM 2058 C CA . SER A 1 269 ? -2.162 -14.115 2.471 1.00 78.06 269 SER A CA 1
ATOM 2059 C C . SER A 1 269 ? -2.957 -13.472 3.611 1.00 78.06 269 SER A C 1
ATOM 2061 O O . SER A 1 269 ? -3.540 -14.193 4.418 1.00 78.06 269 SER A O 1
ATOM 2063 N N . LEU A 1 270 ? -2.995 -12.138 3.697 1.00 74.69 270 LEU A N 1
ATOM 2064 C CA . LEU A 1 270 ? -3.707 -11.399 4.750 1.00 74.69 270 LEU A CA 1
ATOM 2065 C C . LEU A 1 270 ? -5.149 -11.060 4.387 1.00 74.69 270 LEU A C 1
ATOM 2067 O O . LEU A 1 270 ? -6.031 -11.086 5.243 1.00 74.69 270 LEU A O 1
ATOM 2071 N N . CYS A 1 271 ? -5.368 -10.673 3.134 1.00 67.56 271 CYS A N 1
ATOM 2072 C CA . CYS A 1 271 ? -6.527 -9.889 2.736 1.00 67.56 271 CYS A CA 1
ATOM 2073 C C . CYS A 1 271 ? -7.418 -10.599 1.703 1.00 67.56 271 CYS A C 1
ATOM 2075 O O . CYS A 1 271 ? -8.493 -10.083 1.409 1.00 67.56 271 CYS A O 1
ATOM 2077 N N . VAL A 1 272 ? -7.071 -11.796 1.195 1.00 55.94 272 VAL A N 1
ATOM 2078 C CA . VAL A 1 272 ? -8.006 -12.571 0.342 1.00 55.94 272 VAL A CA 1
ATOM 2079 C C . VAL A 1 272 ? -9.323 -12.948 1.026 1.00 55.94 272 VAL A C 1
ATOM 2081 O O . VAL A 1 272 ? -10.335 -12.882 0.325 1.00 55.94 272 VAL A O 1
ATOM 2084 N N . PRO A 1 273 ? -9.420 -13.210 2.351 1.00 47.84 273 PRO A N 1
ATOM 2085 C CA . PRO A 1 273 ? -10.737 -13.357 2.981 1.00 47.84 273 PRO A CA 1
ATOM 2086 C C . PRO A 1 273 ? -11.635 -12.127 2.755 1.00 47.84 273 PRO A C 1
ATOM 2088 O O . PRO A 1 273 ? -12.857 -12.223 2.813 1.00 47.84 273 PRO A O 1
ATOM 2091 N N . MET A 1 274 ? -11.028 -10.970 2.469 1.00 47.84 274 MET A N 1
ATOM 2092 C CA . MET A 1 274 ? -11.680 -9.682 2.260 1.00 47.84 274 MET A CA 1
ATOM 2093 C C . MET A 1 274 ? -11.807 -9.285 0.773 1.00 47.84 274 MET A C 1
ATOM 2095 O O . MET A 1 274 ? -12.573 -8.370 0.480 1.00 47.84 274 MET A O 1
ATOM 2099 N N . LEU A 1 275 ? -11.128 -9.969 -0.166 1.00 43.62 275 LEU A N 1
ATOM 2100 C CA . LEU A 1 275 ? -11.196 -9.704 -1.621 1.00 43.62 275 LEU A CA 1
ATOM 2101 C C . LEU A 1 275 ? -12.523 -10.125 -2.262 1.00 43.62 275 LEU A C 1
ATOM 2103 O O . LEU A 1 275 ? -12.878 -9.600 -3.311 1.00 43.62 275 LEU A O 1
ATOM 2107 N N . ALA A 1 276 ? -13.256 -11.054 -1.646 1.00 44.31 276 ALA A N 1
ATOM 2108 C CA . ALA A 1 276 ? -14.595 -11.440 -2.071 1.00 44.31 276 ALA A CA 1
ATOM 2109 C C . ALA A 1 276 ? -15.622 -10.919 -1.049 1.00 44.31 276 ALA A C 1
ATOM 2111 O O . ALA A 1 276 ? -15.823 -11.518 0.012 1.00 44.31 276 ALA A O 1
ATOM 2112 N N . PRO A 1 277 ? -16.272 -9.776 -1.305 1.00 40.91 277 PRO A N 1
ATOM 2113 C CA . PRO A 1 277 ? -17.263 -9.232 -0.388 1.00 40.91 277 PRO A CA 1
ATOM 2114 C C . PRO A 1 277 ? -18.411 -10.223 -0.151 1.00 40.91 277 PRO A C 1
ATOM 2116 O O . PRO A 1 277 ? -19.022 -10.737 -1.081 1.00 40.91 277 PRO A O 1
ATOM 2119 N N . GLY A 1 278 ? -18.679 -10.515 1.125 1.00 46.53 278 GLY A N 1
ATOM 2120 C CA . GLY A 1 278 ? -19.568 -11.605 1.558 1.00 46.53 278 GLY A CA 1
ATOM 2121 C C . GLY A 1 278 ? -18.832 -12.855 2.065 1.00 46.53 278 GLY A C 1
ATOM 2122 O O . GLY A 1 278 ? -19.419 -13.635 2.812 1.00 46.53 278 GLY A O 1
ATOM 2123 N N . ILE A 1 279 ? -17.538 -12.990 1.749 1.00 50.81 279 ILE A N 1
ATOM 2124 C CA . ILE A 1 279 ? -16.615 -14.051 2.206 1.00 50.81 279 ILE A CA 1
ATOM 2125 C C . ILE A 1 279 ? -15.746 -13.573 3.386 1.00 50.81 279 ILE A C 1
ATOM 2127 O O . ILE A 1 279 ? -15.039 -14.367 3.989 1.00 50.81 279 ILE A O 1
ATOM 2131 N N . LEU A 1 280 ? -15.908 -12.312 3.820 1.00 52.78 280 LEU A N 1
ATOM 2132 C CA . LEU A 1 280 ? -15.258 -11.677 4.988 1.00 52.78 280 LEU A CA 1
ATOM 2133 C C . LEU A 1 280 ? -15.342 -12.490 6.296 1.00 52.78 280 LEU A C 1
ATOM 2135 O O . LEU A 1 280 ? -14.616 -12.228 7.248 1.00 52.78 280 LEU A O 1
ATOM 2139 N N . TRP A 1 281 ? -16.217 -13.493 6.319 1.00 56.25 281 TRP A N 1
ATOM 2140 C CA . TRP A 1 281 ? -16.436 -14.427 7.411 1.00 56.25 281 TRP A CA 1
ATOM 2141 C C . TRP A 1 281 ? -16.338 -15.872 6.939 1.00 56.25 281 TRP A C 1
ATOM 2143 O O . TRP A 1 281 ? -17.104 -16.698 7.409 1.00 56.25 281 TRP A O 1
ATOM 2153 N N . ILE A 1 282 ? -15.489 -16.203 5.970 1.00 58.72 282 ILE A N 1
ATOM 2154 C CA . ILE A 1 282 ? -15.279 -17.571 5.494 1.00 58.72 282 ILE A CA 1
ATOM 2155 C C . ILE A 1 282 ? -13.809 -17.918 5.670 1.00 58.72 282 ILE A C 1
ATOM 2157 O O . ILE A 1 282 ? -12.920 -17.280 5.114 1.00 58.72 282 ILE A O 1
ATOM 2161 N N . TRP A 1 283 ? -13.568 -18.968 6.442 1.00 66.56 283 TRP A N 1
ATOM 2162 C CA . TRP A 1 283 ? -12.259 -19.569 6.581 1.00 66.56 283 TRP A CA 1
ATOM 2163 C C . TRP A 1 283 ? -11.988 -20.459 5.357 1.00 66.56 283 TRP A C 1
ATOM 2165 O O . TRP A 1 283 ? -12.745 -21.416 5.138 1.00 66.56 283 TRP A O 1
ATOM 2175 N N . PRO A 1 284 ? -10.957 -20.170 4.542 1.00 71.81 284 PRO A N 1
ATOM 2176 C CA 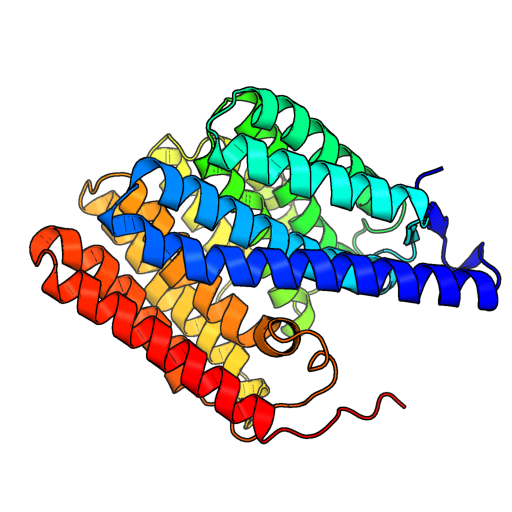. PRO A 1 284 ? -10.617 -20.965 3.371 1.00 71.81 284 PRO A CA 1
ATOM 2177 C C . PRO A 1 284 ? -10.198 -22.376 3.782 1.00 71.81 284 PRO A C 1
ATOM 2179 O O . PRO A 1 284 ? -9.544 -22.584 4.808 1.00 71.81 284 PRO A O 1
ATOM 2182 N N . LYS A 1 285 ? -10.543 -23.366 2.957 1.00 70.19 285 LYS A N 1
ATOM 2183 C CA . LYS A 1 285 ? -10.155 -24.761 3.190 1.00 70.19 285 LYS A CA 1
ATOM 2184 C C . LYS A 1 285 ? -8.930 -25.110 2.346 1.00 70.19 285 LYS A C 1
ATOM 2186 O O . LYS A 1 285 ? -8.988 -25.060 1.119 1.00 70.19 285 LYS A O 1
ATOM 2191 N N . GLY A 1 286 ? -7.838 -25.498 3.005 1.00 70.31 286 GLY A N 1
ATOM 2192 C CA . GLY A 1 286 ? -6.615 -25.971 2.344 1.00 70.31 286 GLY A CA 1
ATOM 2193 C C . GLY A 1 286 ? -5.811 -24.887 1.621 1.00 70.31 286 GLY A C 1
ATOM 2194 O O . GLY A 1 286 ? -5.093 -25.222 0.688 1.00 70.31 286 GLY A O 1
ATOM 2195 N N . TYR A 1 287 ? -5.951 -23.611 2.007 1.00 73.38 287 TYR A N 1
ATOM 2196 C CA . TYR A 1 287 ? -5.165 -22.521 1.416 1.00 73.38 287 TYR A CA 1
ATOM 2197 C C . TYR A 1 287 ? -3.668 -22.833 1.532 1.00 73.38 287 TYR A C 1
ATOM 2199 O O . TYR A 1 287 ? -3.178 -23.087 2.633 1.00 73.38 287 TYR A O 1
ATOM 2207 N N . SER A 1 288 ? -2.967 -22.846 0.399 1.00 75.56 288 SER A N 1
ATOM 2208 C CA . SER A 1 288 ? -1.630 -23.431 0.288 1.00 75.56 288 SER A CA 1
ATOM 2209 C C . SER A 1 288 ? -0.548 -22.395 -0.024 1.00 75.56 288 SER A C 1
ATOM 2211 O O . SER A 1 288 ? -0.808 -21.331 -0.589 1.00 75.56 288 SER A O 1
ATOM 2213 N N . SER A 1 289 ? 0.687 -22.729 0.350 1.00 83.69 289 SER A N 1
ATOM 2214 C CA . SER A 1 289 ? 1.897 -21.922 0.172 1.00 83.69 289 SER A CA 1
ATOM 2215 C C . SER A 1 289 ? 2.259 -21.660 -1.291 1.00 83.69 289 SER A C 1
ATOM 2217 O O . SER A 1 289 ? 2.965 -20.692 -1.575 1.00 83.69 289 SER A O 1
ATOM 2219 N N . TRP A 1 290 ? 1.758 -22.473 -2.226 1.00 86.56 290 TRP A N 1
ATOM 2220 C CA . TRP A 1 290 ? 2.029 -22.290 -3.651 1.00 86.56 290 TRP A CA 1
ATOM 2221 C C . TRP A 1 290 ? 1.430 -20.984 -4.197 1.00 86.56 290 TRP A C 1
ATOM 2223 O O . TRP A 1 290 ? 1.999 -20.411 -5.118 1.00 86.56 290 TRP A O 1
ATOM 2233 N N . ILE A 1 291 ? 0.327 -20.482 -3.621 1.00 88.12 291 ILE A N 1
ATOM 2234 C CA . ILE A 1 291 ? -0.347 -19.256 -4.087 1.00 88.12 291 ILE A CA 1
ATOM 2235 C C . ILE A 1 291 ? 0.575 -18.035 -3.953 1.00 88.12 291 ILE A C 1
ATOM 2237 O O . ILE A 1 291 ? 0.869 -17.409 -4.973 1.00 88.12 291 ILE A O 1
ATOM 2241 N N . PRO A 1 292 ? 1.080 -17.680 -2.749 1.00 88.31 292 PRO A N 1
ATOM 2242 C CA . PRO A 1 292 ? 2.035 -16.583 -2.637 1.00 88.31 292 PRO A CA 1
ATOM 2243 C C . PRO A 1 292 ? 3.331 -16.862 -3.414 1.00 88.31 292 PRO A C 1
ATOM 2245 O O . PRO A 1 292 ? 3.896 -15.927 -3.973 1.00 88.31 292 PRO A O 1
ATOM 2248 N N . ALA A 1 293 ? 3.782 -18.120 -3.519 1.00 89.06 293 ALA A N 1
ATOM 2249 C CA . ALA A 1 293 ? 4.977 -18.467 -4.293 1.00 89.06 293 ALA A CA 1
ATOM 2250 C C . ALA A 1 293 ? 4.815 -18.194 -5.801 1.00 89.06 293 ALA A C 1
ATOM 2252 O O . ALA A 1 293 ? 5.714 -17.622 -6.415 1.00 89.06 293 ALA A O 1
ATOM 2253 N N . ALA A 1 294 ? 3.662 -18.531 -6.387 1.00 92.19 294 ALA A N 1
ATOM 2254 C CA . ALA A 1 294 ? 3.345 -18.251 -7.788 1.00 92.19 294 ALA A CA 1
ATOM 2255 C C . ALA A 1 294 ? 3.346 -16.742 -8.079 1.00 92.19 294 ALA A C 1
ATOM 2257 O O . ALA A 1 294 ? 3.838 -16.312 -9.119 1.00 92.19 294 ALA A O 1
ATOM 2258 N N . VAL A 1 295 ? 2.873 -15.927 -7.133 1.00 91.69 295 VAL A N 1
ATOM 2259 C CA . VAL A 1 295 ? 2.916 -14.459 -7.245 1.00 91.69 295 VAL A CA 1
ATOM 2260 C C . VAL A 1 295 ? 4.347 -13.927 -7.154 1.00 91.69 295 VAL A C 1
ATOM 2262 O O . VAL A 1 295 ? 4.723 -13.049 -7.928 1.00 91.69 295 VAL A O 1
ATOM 2265 N N . GLY A 1 296 ? 5.178 -14.500 -6.279 1.00 91.19 296 GLY A N 1
ATOM 2266 C CA . GLY A 1 296 ? 6.613 -14.203 -6.245 1.00 91.19 296 GLY A CA 1
ATOM 2267 C C . GLY A 1 296 ? 7.305 -14.519 -7.573 1.00 91.19 296 GLY A C 1
ATOM 2268 O O . GLY A 1 296 ? 8.029 -13.681 -8.107 1.00 91.19 296 GLY A O 1
ATOM 2269 N N . ALA A 1 297 ? 7.030 -15.691 -8.148 1.00 93.12 297 ALA A N 1
ATOM 2270 C CA . ALA A 1 297 ?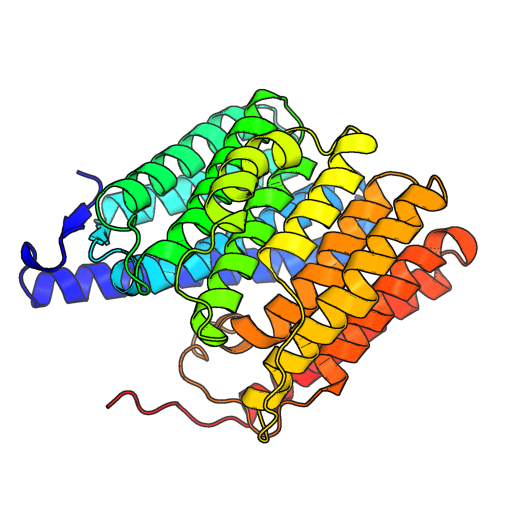 7.546 -16.075 -9.460 1.00 93.12 297 ALA A CA 1
ATOM 2271 C C . ALA A 1 297 ? 7.052 -15.134 -10.575 1.00 93.12 297 ALA A C 1
ATOM 2273 O O . ALA A 1 297 ? 7.837 -14.750 -11.443 1.00 93.12 297 ALA A O 1
ATOM 2274 N N . ALA A 1 298 ? 5.795 -14.683 -10.517 1.00 93.94 298 ALA A N 1
ATOM 2275 C CA . 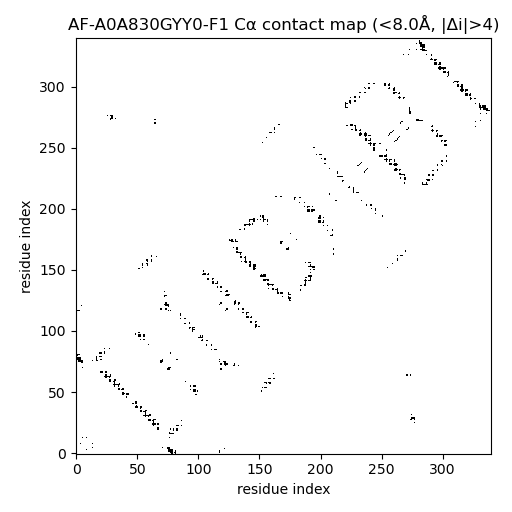ALA A 1 298 ? 5.277 -13.680 -11.443 1.00 93.94 298 ALA A CA 1
ATOM 2276 C C . ALA A 1 298 ? 6.029 -12.343 -11.350 1.00 93.94 298 ALA A C 1
ATOM 2278 O O . ALA A 1 298 ? 6.285 -11.720 -12.378 1.00 93.94 298 ALA A O 1
ATOM 2279 N N . ALA A 1 299 ? 6.425 -11.907 -10.149 1.00 92.38 299 ALA A N 1
ATOM 2280 C CA . ALA A 1 299 ? 7.226 -10.693 -9.978 1.00 92.38 299 ALA A CA 1
ATOM 2281 C C . ALA A 1 299 ? 8.608 -10.818 -10.634 1.00 92.38 299 ALA A C 1
ATOM 2283 O O . ALA A 1 299 ? 9.054 -9.891 -11.311 1.00 92.38 299 ALA A O 1
ATOM 2284 N N . VAL A 1 300 ? 9.254 -11.979 -10.484 1.00 93.81 300 VAL A N 1
ATOM 2285 C CA . VAL A 1 300 ? 10.537 -12.271 -11.139 1.00 93.81 300 VAL A CA 1
ATOM 2286 C C . VAL A 1 300 ? 10.369 -12.248 -12.656 1.00 93.81 300 VAL A C 1
ATOM 2288 O O . VAL A 1 300 ? 11.083 -11.511 -13.333 1.00 93.81 300 VAL A O 1
ATOM 2291 N N . LEU A 1 301 ? 9.381 -12.971 -13.196 1.00 94.56 301 LEU A N 1
ATOM 2292 C CA . LEU A 1 301 ? 9.090 -12.963 -14.633 1.00 94.56 301 LEU A CA 1
ATOM 2293 C C . LEU A 1 301 ? 8.768 -11.556 -15.153 1.00 94.56 301 LEU A C 1
ATOM 2295 O O . LEU A 1 301 ? 9.211 -11.183 -16.236 1.00 94.56 301 LEU A O 1
ATOM 2299 N N . ARG A 1 302 ? 8.073 -10.732 -14.361 1.00 92.06 302 ARG A N 1
ATOM 2300 C CA . ARG A 1 302 ? 7.778 -9.343 -14.728 1.00 92.06 302 ARG A CA 1
ATOM 2301 C C . ARG A 1 302 ? 9.030 -8.473 -14.845 1.00 92.06 302 ARG A C 1
ATOM 2303 O O . ARG A 1 302 ? 9.027 -7.541 -15.644 1.00 92.06 302 ARG A O 1
ATOM 2310 N N . ILE A 1 303 ? 10.077 -8.743 -14.068 1.00 92.25 303 ILE A N 1
ATOM 2311 C CA . ILE A 1 303 ? 11.376 -8.069 -14.219 1.00 92.25 303 ILE A CA 1
ATOM 2312 C C . ILE A 1 303 ? 12.117 -8.628 -15.426 1.00 92.25 303 ILE A C 1
ATOM 2314 O O . ILE A 1 303 ? 12.619 -7.867 -16.251 1.00 92.25 303 ILE A O 1
ATOM 2318 N N . LEU A 1 304 ? 12.135 -9.954 -15.559 1.00 92.19 304 LEU A N 1
ATOM 2319 C CA . LEU A 1 304 ? 12.770 -10.642 -16.677 1.00 92.19 304 LEU A CA 1
ATOM 2320 C C . LEU A 1 304 ? 12.154 -10.255 -18.029 1.00 92.19 304 LEU A C 1
ATOM 2322 O O . LEU A 1 304 ? 12.864 -10.272 -19.029 1.00 92.19 304 LEU A O 1
ATOM 2326 N N . SER A 1 305 ? 10.899 -9.801 -18.076 1.00 92.44 305 SER A N 1
ATOM 2327 C CA . SER A 1 305 ? 10.279 -9.286 -19.304 1.00 92.44 305 SER A CA 1
ATOM 2328 C C . SER A 1 305 ? 11.017 -8.097 -19.924 1.00 92.44 305 SER A C 1
ATOM 2330 O O . SER A 1 305 ? 10.818 -7.819 -21.100 1.00 92.44 305 SER A O 1
ATOM 2332 N N . TYR A 1 306 ? 11.880 -7.402 -19.174 1.00 91.19 306 TYR A N 1
ATOM 2333 C CA . TYR A 1 306 ? 12.782 -6.406 -19.754 1.00 91.19 306 TYR A CA 1
ATOM 2334 C C . TYR A 1 306 ? 13.761 -7.027 -20.767 1.00 91.19 306 TYR A C 1
ATOM 2336 O O . TYR A 1 306 ? 14.053 -6.417 -21.790 1.00 91.19 306 TYR A O 1
ATOM 2344 N N . TYR A 1 307 ? 14.244 -8.242 -20.493 1.00 92.12 307 TYR A N 1
ATOM 2345 C CA . TYR A 1 307 ? 15.228 -8.955 -21.316 1.00 92.12 307 TYR A CA 1
ATOM 2346 C C . TYR A 1 307 ? 14.589 -9.964 -22.270 1.00 92.12 307 TYR A C 1
ATOM 2348 O O . TYR A 1 307 ? 15.054 -10.131 -23.392 1.00 92.12 307 TYR A O 1
ATOM 2356 N N . TYR A 1 308 ? 13.533 -10.639 -21.818 1.00 91.94 308 TYR A N 1
ATOM 2357 C CA . TYR A 1 308 ? 12.895 -11.749 -22.530 1.00 91.94 308 TYR A CA 1
ATOM 2358 C C . TYR A 1 308 ? 11.564 -11.356 -23.193 1.00 91.94 308 TYR A C 1
ATOM 2360 O O . TYR A 1 308 ? 10.856 -12.216 -23.706 1.00 91.94 308 TYR A O 1
ATOM 2368 N N . GLY A 1 309 ? 11.209 -10.068 -23.181 1.00 89.19 309 GLY A N 1
ATOM 2369 C CA . GLY A 1 309 ? 10.059 -9.539 -23.913 1.00 89.19 309 GLY A CA 1
ATOM 2370 C C . GLY A 1 309 ? 8.705 -10.085 -23.448 1.00 89.19 309 GLY A C 1
ATOM 2371 O O . GLY A 1 309 ? 8.453 -10.263 -22.252 1.00 89.19 309 GLY A O 1
ATOM 2372 N N . GLU A 1 310 ? 7.808 -10.300 -24.413 1.00 88.00 310 GLU A N 1
ATOM 2373 C CA . GLU A 1 310 ? 6.396 -10.621 -24.177 1.00 88.00 310 GLU A CA 1
ATOM 2374 C C . GLU A 1 310 ? 6.179 -11.994 -23.534 1.00 88.00 310 GLU A C 1
ATOM 2376 O O . GLU A 1 310 ? 5.287 -12.125 -22.699 1.00 88.00 310 GLU A O 1
ATOM 2381 N N . ASP A 1 311 ? 7.018 -12.989 -23.821 1.00 90.50 311 ASP A N 1
ATOM 2382 C CA . ASP A 1 311 ? 6.856 -14.347 -23.281 1.00 90.50 311 ASP A CA 1
ATOM 2383 C C . ASP A 1 311 ? 6.928 -14.365 -21.749 1.00 90.50 311 ASP A C 1
ATOM 2385 O O . ASP A 1 311 ? 6.084 -14.956 -21.068 1.00 90.50 311 ASP A O 1
ATOM 2389 N N . ALA A 1 312 ? 7.903 -13.651 -21.180 1.00 92.56 312 ALA A N 1
ATOM 2390 C CA . ALA A 1 312 ? 8.028 -13.513 -19.732 1.00 92.56 312 ALA A CA 1
ATOM 2391 C C . ALA A 1 312 ? 6.876 -12.689 -19.132 1.00 92.56 312 ALA A C 1
ATOM 2393 O O . ALA A 1 312 ? 6.426 -12.976 -18.021 1.00 92.56 312 ALA A O 1
ATOM 2394 N N . LEU A 1 313 ? 6.348 -11.704 -19.867 1.00 89.25 313 LEU A N 1
ATOM 2395 C CA . LEU A 1 313 ? 5.177 -10.936 -19.438 1.00 89.25 313 LEU A CA 1
ATOM 2396 C C . LEU A 1 313 ? 3.906 -11.800 -19.414 1.00 89.25 313 LEU A C 1
ATOM 2398 O O . LEU A 1 313 ? 3.162 -11.764 -18.431 1.00 89.25 313 LEU A O 1
ATOM 2402 N N . ILE A 1 314 ? 3.679 -12.606 -20.453 1.00 90.06 314 ILE A N 1
ATOM 2403 C CA . ILE A 1 314 ? 2.567 -13.561 -20.534 1.00 90.06 314 ILE A CA 1
ATOM 2404 C C . ILE A 1 314 ? 2.692 -14.586 -19.405 1.00 90.06 314 ILE A C 1
ATOM 2406 O O . ILE A 1 314 ? 1.722 -14.824 -18.686 1.00 90.06 314 ILE A O 1
ATOM 2410 N N . GLY A 1 315 ? 3.891 -15.129 -19.180 1.00 92.88 315 GLY A N 1
ATOM 2411 C CA . GLY A 1 315 ? 4.161 -16.036 -18.064 1.00 92.88 315 GLY A CA 1
ATOM 2412 C C . GLY A 1 315 ? 3.845 -15.411 -16.701 1.00 92.88 315 GLY A C 1
ATOM 2413 O O . GLY A 1 315 ? 3.183 -16.040 -15.872 1.00 92.88 315 GLY A O 1
ATOM 2414 N N . ALA A 1 316 ? 4.240 -14.152 -16.478 1.00 92.06 316 ALA A N 1
ATOM 2415 C CA . ALA A 1 316 ? 3.908 -13.420 -15.257 1.00 92.06 316 ALA A CA 1
ATOM 2416 C C . ALA A 1 316 ? 2.388 -13.270 -15.069 1.00 92.06 316 ALA A C 1
ATOM 2418 O O . ALA A 1 316 ? 1.869 -13.541 -13.984 1.00 92.06 316 ALA A O 1
ATOM 2419 N N . LEU A 1 317 ? 1.663 -12.886 -16.124 1.00 89.00 317 LEU A N 1
ATOM 2420 C CA . LEU A 1 317 ? 0.204 -12.751 -16.091 1.00 89.00 317 LEU A CA 1
ATOM 2421 C C . LEU A 1 317 ? -0.485 -14.091 -15.809 1.00 89.00 317 LEU A C 1
ATOM 2423 O O . LEU A 1 317 ? -1.361 -14.155 -14.945 1.00 89.00 317 LEU A O 1
ATOM 2427 N N . LEU A 1 318 ? -0.071 -15.168 -16.481 1.00 91.25 318 LEU A N 1
ATOM 2428 C CA . LEU A 1 318 ? -0.622 -16.508 -16.272 1.00 91.25 318 LEU A CA 1
ATOM 2429 C C . LEU A 1 318 ? -0.447 -16.968 -14.823 1.00 91.25 318 LEU A C 1
ATOM 2431 O O . LEU A 1 318 ? -1.409 -17.432 -14.212 1.00 91.25 318 LEU A O 1
ATOM 2435 N N . LEU A 1 319 ? 0.742 -16.788 -14.241 1.00 92.81 319 LEU A N 1
ATOM 2436 C CA . LEU A 1 319 ? 0.987 -17.133 -12.839 1.00 92.81 319 LEU A CA 1
ATOM 2437 C C . LEU A 1 319 ? 0.108 -16.325 -11.876 1.00 92.81 319 LEU A C 1
ATOM 2439 O O . LEU A 1 319 ? -0.418 -16.893 -10.916 1.00 92.81 319 LEU A O 1
ATOM 2443 N N . LEU A 1 320 ? -0.107 -15.032 -12.145 1.00 88.94 320 LEU A N 1
ATOM 2444 C CA . LEU A 1 320 ? -1.028 -14.211 -11.353 1.00 88.94 320 LEU A CA 1
ATOM 2445 C C . LEU A 1 320 ? -2.469 -14.721 -11.448 1.00 88.94 320 LEU A C 1
ATOM 2447 O O . LEU A 1 320 ? -3.124 -14.879 -10.416 1.00 88.94 320 LEU A O 1
ATOM 2451 N N . TYR A 1 321 ? -2.956 -15.037 -12.650 1.00 85.81 321 TYR A N 1
ATOM 2452 C CA . TYR A 1 321 ? -4.302 -15.589 -12.827 1.00 85.81 321 TYR A CA 1
ATOM 2453 C C . TYR A 1 321 ? -4.464 -16.944 -12.139 1.00 85.81 321 TYR A C 1
ATOM 2455 O O . TYR A 1 321 ? -5.458 -17.155 -11.443 1.00 85.81 321 TYR A O 1
ATOM 2463 N N . ILE A 1 322 ? -3.483 -17.841 -12.268 1.00 89.81 322 ILE A N 1
ATOM 2464 C CA . ILE A 1 322 ? -3.495 -19.145 -11.594 1.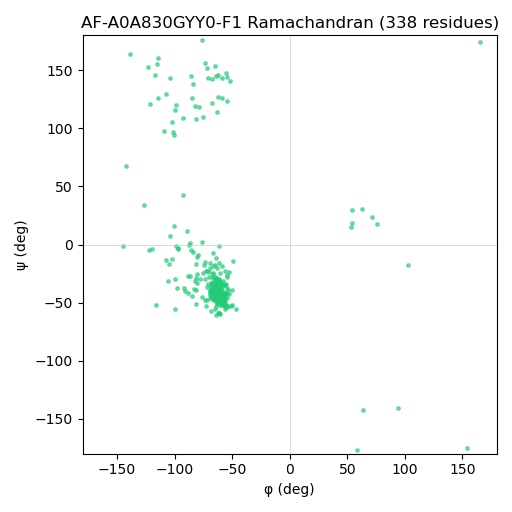00 89.81 322 ILE A CA 1
ATOM 2465 C C . ILE A 1 322 ? -3.546 -18.953 -10.073 1.00 89.81 322 ILE A C 1
ATOM 2467 O O . ILE A 1 322 ? -4.359 -19.598 -9.408 1.00 89.81 322 ILE A O 1
ATOM 2471 N N . ALA A 1 323 ? -2.745 -18.038 -9.518 1.00 88.31 323 ALA A N 1
ATOM 2472 C CA . ALA A 1 323 ? -2.756 -17.736 -8.089 1.00 88.31 323 ALA A CA 1
ATOM 2473 C C . ALA A 1 323 ? -4.121 -17.201 -7.620 1.00 88.31 323 ALA A C 1
ATOM 2475 O O . ALA A 1 323 ? -4.643 -17.662 -6.603 1.00 88.31 323 ALA A O 1
ATOM 2476 N N . VAL A 1 324 ? -4.735 -16.282 -8.374 1.00 82.56 324 VAL A N 1
ATOM 2477 C CA . VAL A 1 324 ? -6.061 -15.720 -8.059 1.00 82.56 324 VAL A CA 1
ATOM 2478 C C . VAL A 1 324 ? -7.157 -16.785 -8.139 1.00 82.56 324 VAL A C 1
ATOM 2480 O O . VAL A 1 324 ? -7.971 -16.895 -7.219 1.00 82.56 324 VAL A O 1
ATOM 2483 N N . ILE A 1 325 ? -7.174 -17.597 -9.199 1.00 84.12 325 ILE A N 1
ATOM 2484 C CA . ILE A 1 325 ? -8.154 -18.679 -9.376 1.00 84.12 325 ILE A CA 1
ATOM 2485 C C . ILE A 1 325 ? -7.996 -19.719 -8.267 1.00 84.12 325 ILE A C 1
ATOM 2487 O O . ILE A 1 325 ? -8.986 -20.109 -7.642 1.00 84.12 325 ILE A O 1
ATOM 2491 N N . GLY A 1 326 ? -6.762 -20.139 -7.983 1.00 85.06 326 GLY A N 1
ATOM 2492 C CA . GLY A 1 326 ? -6.472 -21.076 -6.904 1.00 85.06 326 GLY A CA 1
ATOM 2493 C C . GLY A 1 326 ? -6.934 -20.544 -5.555 1.00 85.06 326 GLY A C 1
ATOM 2494 O O . GLY A 1 326 ? -7.662 -21.234 -4.840 1.00 85.06 326 GLY A O 1
ATOM 2495 N N . ALA A 1 327 ? -6.603 -19.288 -5.243 1.00 80.31 327 ALA A N 1
ATOM 2496 C CA . ALA A 1 327 ? -7.093 -18.620 -4.046 1.00 80.31 327 ALA A CA 1
ATOM 2497 C C . ALA A 1 327 ? -8.628 -18.669 -3.981 1.00 80.31 327 ALA A C 1
ATOM 2499 O O . ALA A 1 327 ? -9.170 -19.202 -3.014 1.00 80.31 327 ALA A O 1
ATOM 2500 N N . ALA A 1 328 ? -9.334 -18.225 -5.025 1.00 78.62 328 ALA A N 1
ATOM 2501 C CA . ALA A 1 328 ? -10.798 -18.225 -5.071 1.00 78.62 328 ALA A CA 1
ATOM 2502 C C . ALA A 1 328 ? -11.413 -19.619 -4.832 1.00 78.62 328 ALA A C 1
ATOM 2504 O O . ALA A 1 328 ? -12.358 -19.755 -4.046 1.00 78.62 328 ALA A O 1
ATOM 2505 N N . GLN A 1 329 ? -10.852 -20.674 -5.432 1.00 81.56 329 GLN A N 1
ATOM 2506 C CA . GLN A 1 329 ? -11.315 -22.054 -5.241 1.00 81.56 329 GLN A CA 1
ATOM 2507 C C . GLN A 1 329 ? -11.222 -22.517 -3.778 1.00 81.56 329 GLN A C 1
ATOM 2509 O O . GLN A 1 329 ? -12.142 -23.178 -3.281 1.00 81.56 329 GLN A O 1
ATOM 2514 N N . HIS A 1 330 ? -10.152 -22.155 -3.062 1.00 77.69 330 HIS A N 1
ATOM 2515 C CA . HIS A 1 330 ? -9.997 -22.487 -1.641 1.00 77.69 330 HIS A CA 1
ATOM 2516 C C . HIS A 1 330 ? -11.039 -21.797 -0.745 1.00 77.69 330 HIS A C 1
ATOM 2518 O O . HIS A 1 330 ? -11.431 -22.362 0.282 1.00 77.69 330 HIS A O 1
ATOM 2524 N N . TYR A 1 331 ? -11.530 -20.616 -1.134 1.00 72.00 331 TYR A N 1
ATOM 2525 C CA . TYR A 1 331 ? -12.577 -19.895 -0.399 1.00 72.00 331 TYR A CA 1
ATOM 2526 C C . TYR A 1 331 ? -13.986 -20.391 -0.703 1.00 72.00 331 TYR A C 1
ATOM 2528 O O . TYR A 1 331 ? -14.779 -20.527 0.227 1.00 72.00 331 TYR A O 1
ATOM 2536 N N . ILE A 1 332 ? -14.296 -20.727 -1.960 1.00 74.62 332 ILE A N 1
ATOM 2537 C CA . ILE A 1 332 ? -15.598 -21.320 -2.329 1.00 74.62 332 ILE A CA 1
ATOM 2538 C C . ILE A 1 332 ? -15.840 -22.619 -1.543 1.00 74.62 332 ILE A C 1
ATOM 2540 O O . ILE A 1 332 ? -16.960 -22.916 -1.137 1.00 74.62 332 ILE A O 1
ATOM 2544 N N . ARG A 1 333 ? -14.770 -23.374 -1.273 1.00 75.25 333 ARG A N 1
ATOM 2545 C CA . ARG A 1 333 ? -14.791 -24.615 -0.480 1.00 75.25 333 ARG A CA 1
ATOM 2546 C C . ARG A 1 333 ? -14.654 -24.388 1.036 1.00 75.25 333 ARG A C 1
ATOM 2548 O O . ARG A 1 333 ? -14.562 -25.359 1.793 1.00 75.25 333 ARG A O 1
ATOM 2555 N N . GLY A 1 334 ? -14.566 -23.132 1.472 1.00 72.69 334 GLY A N 1
ATOM 2556 C CA . GLY A 1 334 ? -14.363 -22.725 2.859 1.00 72.69 334 GLY A CA 1
ATOM 2557 C C . GLY A 1 334 ? -15.614 -22.851 3.733 1.00 72.69 334 GLY A C 1
ATOM 2558 O O . GLY A 1 334 ? -16.702 -23.190 3.269 1.00 72.69 334 GLY A O 1
ATOM 2559 N N . ARG A 1 335 ? -15.470 -22.574 5.033 1.00 69.56 335 ARG A N 1
ATOM 2560 C CA . ARG A 1 335 ? -16.579 -22.595 6.009 1.00 69.56 335 ARG A CA 1
ATOM 2561 C C . ARG A 1 335 ? -16.809 -21.213 6.591 1.00 69.56 335 ARG A C 1
ATOM 2563 O O . ARG A 1 335 ? -15.845 -20.499 6.840 1.00 69.56 335 ARG A O 1
ATOM 2570 N N . ARG A 1 336 ? -18.063 -20.852 6.889 1.00 64.75 336 ARG A N 1
ATOM 2571 C CA . ARG A 1 336 ? -18.337 -19.597 7.599 1.00 64.75 336 ARG A CA 1
ATOM 2572 C C . ARG A 1 336 ? -17.703 -19.612 8.997 1.00 64.75 336 ARG A C 1
ATOM 2574 O O . ARG A 1 336 ? -17.942 -20.531 9.776 1.00 64.75 336 ARG A O 1
ATOM 2581 N N . VAL A 1 337 ? -16.923 -18.583 9.303 1.00 57.50 337 VAL A N 1
ATOM 2582 C CA . VAL A 1 337 ? -16.446 -18.224 10.635 1.00 57.50 337 VAL A CA 1
ATOM 2583 C C . VAL A 1 337 ? -17.673 -17.877 11.470 1.00 57.50 337 VAL A C 1
ATOM 2585 O O . VAL A 1 337 ? -18.383 -16.911 11.186 1.00 57.50 337 VAL A O 1
ATOM 2588 N N . LYS A 1 338 ? -17.946 -18.693 12.489 1.00 45.03 338 LYS A N 1
ATOM 2589 C CA . LYS A 1 338 ? -18.916 -18.346 13.525 1.00 45.03 338 LYS A CA 1
ATOM 2590 C C . LYS A 1 338 ? -18.252 -17.310 14.426 1.00 45.03 338 LYS A C 1
ATOM 2592 O O . LYS A 1 338 ? -17.303 -17.637 15.129 1.00 45.03 338 LYS A O 1
ATOM 2597 N N . VAL A 1 339 ? -18.716 -16.069 14.354 1.00 40.53 339 VAL A N 1
ATOM 2598 C CA . VAL A 1 339 ? -18.364 -15.048 15.341 1.00 40.53 339 VAL A CA 1
ATOM 2599 C C . VAL A 1 339 ? -19.291 -15.295 16.527 1.00 40.53 339 VAL A C 1
ATOM 2601 O O . VAL A 1 339 ? -20.503 -15.146 16.374 1.00 40.53 339 VAL A O 1
ATOM 2604 N N . LEU A 1 340 ? -18.731 -15.813 17.624 1.00 31.55 340 LEU A N 1
ATOM 2605 C CA . LEU A 1 340 ? -19.432 -15.996 18.898 1.00 31.55 340 LEU A CA 1
ATOM 2606 C C . LEU A 1 340 ? -19.694 -14.646 19.565 1.00 31.55 340 LEU A C 1
ATOM 2608 O O . LEU A 1 340 ? -18.789 -13.781 19.487 1.00 31.55 340 LEU A O 1
#

Secondary structure (DSSP, 8-state):
--EEEGGGS-HHHHHHHHHHHHHHHHHHHHHHHHHHHHHHHHTTT-HHHHHHHHHHHHHHHHHHHHHHHHHHHHSEEE-HHHHHHHHHHHHHHHHHHHTT-TTHHHHHHHHHHHHHHHHHHHS-SSSTTTTTHHHHHHHHHHHHHHHHHT-GGGGGHHHHHHHHHHHHHHTT--S--HHHHHHHHHHHHHHHTTTSHHHHHHHHHHHHHHH-S------STHHHHHHHHHHHIIIIIHHHHHHHHHTT--HHHHHHIIIIIIIHHHHHHHHHHHHSTT-TTEEPSS--THHHHHHHHHHHHHHHHHHHHHHHHHHHHHHHHHHHHHHHHHHHT-EE----

Organism: NCBI:txid62609

pLDDT: mean 86.75, std 12.51, range [31.55, 98.12]

Foldseek 3Di:
DFFAFLVPDDPVQLVVLLVLLLVLLLVLLVQLLVLCVVLVVCCVPCVPLSLLSNLLSLLSNLCSVCSNCVCVQFSTRGDSVNSVVLSVLSVVLSVCSSVVHLVVLVSLLVSLVSVLVRCVPRQDDQDLSRPLVLLLNLLSLLSNLLSVVVNSLLNVSNSLSSLLSLLCNVLVVSGDDPLCVVLSVVSSVLSSVLVDLVSLVVNLVSSCSSNDDQDQPDDFALSNQQSLLQCQQNVQLSVQLVVCSVVVHDSVLNSLSCVQRHRVSSCLSRPLCPSDVVSVFWRFARDDSVLSVLSSQLSVLSSCCVVVPPVSPVSSVVSNVVSVVSSVVRSVVTGGHDDD

Sequence (340 aa):
MLGKSKQELPPMDYHHHFRFQIRVSQAMLWIGLALAIIGPAMSPFFYAVHGSTMLAALTLFYMGIMYSQHPGFTNFMPSKQASILIASLLMLWGALLMASNWTWRPLTVLWASIYAIMFAKQGLGGKPLYFPNWFTLAGLLSDVGAAVLGFQWGLIGFPIASAMGLVRRVSNRMKPTPLDALLLPLYPIVASLLWLEADRAAFIAIIIALMGLPIVNANEGLAVALPMGLIVGLTVGLPSAIATILMGLPSIYYFHAMAIGFLAPIMLSLCVPMLAPGILWIWPKGYSSWIPAAVGAAAVLRILSYYYGEDALIGALLLLYIAVIGAAQHYIRGRRVKVL

Radius of gyration: 18.94 Å; Cα contacts (8 Å, |Δi|>4): 555; chains: 1; bounding box: 50×44×50 Å

Mean predicted aligned error: 5.61 Å

Nearest PDB structures (foldseek):
  8qae-assembly1_A  TM=2.888E-01  e=2.341E+00  synthetic construct
  8ugc-assembly2_B  TM=2.245E-01  e=5.457E+00  synthetic construct

Solvent-accessible surface area (backbone atoms only — not comparable to full-atom values): 16459 Å² total; per-residue (Å²): 125,62,49,46,47,56,88,80,42,58,70,68,59,46,51,55,32,49,56,50,42,42,51,52,17,42,51,32,28,54,53,12,51,51,28,56,55,46,17,66,73,37,34,90,83,37,57,81,38,21,58,35,28,39,51,36,12,45,43,30,30,43,48,14,55,54,57,55,45,33,45,83,44,19,50,35,41,57,27,66,67,39,47,51,50,49,49,52,45,51,54,54,26,36,53,28,40,42,67,70,38,76,66,24,29,64,40,39,38,49,48,33,49,56,52,40,51,60,40,61,73,57,10,62,50,77,50,48,75,17,28,37,44,52,31,39,42,29,7,31,50,2,26,31,41,2,29,76,72,66,38,76,76,15,46,54,29,28,41,53,26,37,50,53,22,50,51,26,60,77,68,72,55,22,59,80,50,78,66,46,72,61,46,50,73,46,44,20,57,33,29,28,41,48,89,40,68,68,28,46,53,51,43,51,52,47,49,51,65,74,64,52,80,87,85,74,79,77,48,88,31,67,52,32,20,36,50,39,3,45,47,27,13,64,73,40,3,46,51,47,27,51,47,28,60,80,68,69,48,64,69,67,53,32,54,45,12,44,47,37,6,26,44,41,11,35,40,56,37,70,41,46,46,55,68,44,78,89,34,69,45,36,46,50,45,76,43,51,57,63,38,25,46,32,26,23,50,18,24,51,27,52,53,46,20,78,80,58,39,66,64,28,39,52,50,15,51,51,31,42,51,51,26,52,52,52,51,51,54,20,46,77,66,29,45,73,56,80,82,127